Protein 6L5K (pdb70)

Nearest PDB structures (foldseek):
  6l5k-assembly1_A  TM=1.011E+00  e=4.638E-19  Arabidopsis thaliana
  4chk-assembly1_A  TM=9.672E-01  e=9.940E-14  Arabidopsis thaliana
  4chk-assembly1_E  TM=9.617E-01  e=1.468E-13  Arabidopsis thaliana
  4chk-assembly6_B-4  TM=9.736E-01  e=1.903E-13  Arabidopsis thaliana
  4nj6-assembly7_G  TM=9.559E-01  e=2.573E-10  Arabidopsis thaliana

Radius of gyration: 16.99 Å; Cα cont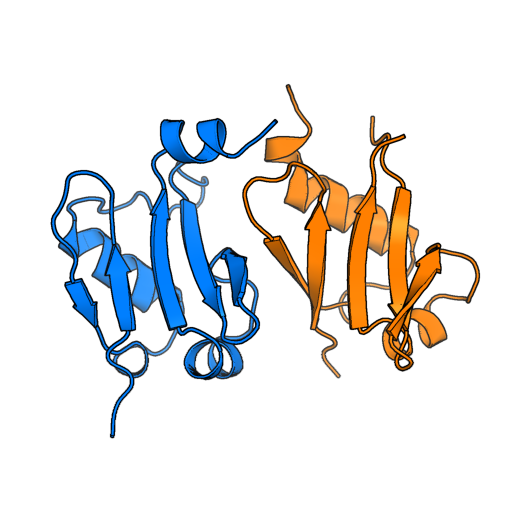acts (8 Å, |Δi|>4): 276; chains: 2; bounding box: 32×48×44 Å

Foldseek 3Di:
DFQQAKEEEPPDDIGTDGPVVDDAPVVVVCVVCVVVVVHAQDDDPVNNLKFKWFAFPVGDIGGPDDDGPVVCSNGGHHIYIAHNVRVPVPPD/DWQKAKEAEVVDPDIDIDTLVVADAPVRVVVVVCVVCVVVVPCNDQWFKWFAFPVGDIGGPDPDGSVVVSVGGHYMYIYHD

InterPro domains:
  IPR003340 B3 DNA binding domain [PF02362] (158-260)
  IPR003340 B3 DNA binding domain [PS50863] (158-260)
  IPR003340 B3 DNA binding domain [SM01019] (158-260)
  IPR003340 B3 DNA binding domain [cd10017] (157-258)
  IPR010525 Auxin response factor domain [PF06507] (307-389)
  IPR015300 DNA-binding pseudobarrel domain superfamily [G3DSA:2.40.330.10] (155-259)
  IPR015300 DNA-binding pseudobarrel domain superfamily [SSF101936] (148-287)
  IPR033389 AUX/IAA domain [PF02309] (785-879)
  IPR044835 Auxin response factor [PTHR31384] (50-883)
  IPR053793 PB1-like domain [PS51745] (793-877)

Organism: Arabidopsis thaliana (NCBI:txid3702)

CATH classification: 3.10.20.90

Secondary structure (DSSP, 8-state):
----EEEEETTSPPEEE-GGGSSSHHHHHHHHHHHHT-TTSSS-TT--S-EEEEEETT--EEETTSS-HHHHHHHEEEEEEE-TTHHHHH--/---EEEEEETT-SSBEEEEGGG--SHHHHHHHHHHHTHHHH-----EEEEEE-TTS-EEETTSS-HHHHHHH---EEEEE-

Structure (mmCIF, N/CA/C/O backbone):
data_6L5K
#
_entry.id   6L5K
#
_cell.length_a   79.894
_cell.length_b   79.894
_cell.length_c   116.025
_cell.angle_alpha   90.000
_cell.angle_beta   90.000
_cell.angle_gamma   90.000
#
_symmetry.space_group_name_H-M   'P 41 21 2'
#
loop_
_entity.id
_entity.type
_entity.pdbx_description
1 polymer 'Auxin response factor 5'
2 polymer 'Auxin-responsive protein IAA17'
3 water water
#
loop_
_atom_site.group_PDB
_atom_site.id
_atom_site.type_symbol
_atom_site.label_atom_id
_atom_site.label_alt_id
_atom_site.label_comp_id
_atom_site.label_asym_id
_atom_site.label_entity_id
_atom_site.label_seq_id
_atom_site.pdbx_PDB_ins_code
_atom_site.Cartn_x
_atom_site.Cartn_y
_atom_site.Cartn_z
_atom_site.occupancy
_atom_site.B_iso_or_equiv
_atom_site.auth_seq_id
_atom_site.auth_comp_id
_atom_site.auth_asym_id
_atom_site.auth_atom_id
_atom_site.pdbx_PDB_model_num
ATOM 1 N N . VAL A 1 5 ? -21.03813 -22.40989 -10.74391 1.000 151.56558 792 VAL A N 1
ATOM 2 C CA . VAL A 1 5 ? -21.57783 -21.05760 -10.84057 1.000 152.07411 792 VAL A CA 1
ATOM 3 C C . VAL A 1 5 ? -20.41833 -20.04201 -10.93707 1.000 149.30696 792 VAL A C 1
ATOM 4 O O . VAL A 1 5 ? -19.85293 -19.64938 -9.91493 1.000 149.70582 792 VAL A O 1
ATOM 8 N N . ARG A 1 6 ? -20.06455 -19.63886 -12.16455 1.000 148.17389 793 ARG A N 1
ATOM 9 C CA . ARG A 1 6 ? -18.97620 -18.70032 -12.43528 1.000 137.40449 793 ARG A CA 1
ATOM 10 C C . ARG A 1 6 ? -19.49314 -17.48235 -13.20532 1.000 123.00721 793 ARG A C 1
ATOM 11 O O . ARG A 1 6 ? -20.59426 -17.49508 -13.75904 1.000 113.13296 793 ARG A O 1
ATOM 19 N N . THR A 1 7 ? -18.67919 -16.41559 -13.24449 1.000 123.89409 794 THR A N 1
ATOM 20 C CA . THR A 1 7 ? -19.15390 -15.11542 -13.72437 1.000 136.85238 794 THR A CA 1
ATOM 21 C C . THR A 1 7 ? -19.61924 -15.14421 -15.17849 1.000 142.27817 794 THR A C 1
ATOM 22 O O . THR A 1 7 ? -20.81910 -15.01812 -15.44162 1.000 150.29524 794 THR A O 1
ATOM 26 N N . TYR A 1 8 ? -18.69939 -15.34276 -16.12267 1.000 126.29223 795 TYR A N 1
ATOM 27 C CA . TYR A 1 8 ? -19.01275 -15.33554 -17.55413 1.000 116.00897 795 TYR A CA 1
ATOM 28 C C . TYR A 1 8 ? -19.71488 -14.03870 -17.96439 1.000 93.08189 795 TYR A C 1
ATOM 29 O O . TYR A 1 8 ? -20.89364 -14.00342 -18.31179 1.000 96.58339 795 TYR A O 1
ATOM 38 N N . THR A 1 9 ? -18.93934 -12.96523 -17.88342 1.000 86.20017 796 THR A N 1
ATOM 39 C CA . THR A 1 9 ? -19.40556 -11.61983 -18.17046 1.000 87.85513 796 THR A CA 1
ATOM 40 C C . THR A 1 9 ? -19.21661 -11.30241 -19.64657 1.000 92.18931 796 THR A C 1
ATOM 41 O O . THR A 1 9 ? -18.16709 -11.60147 -20.21980 1.000 92.09279 796 THR A O 1
ATOM 45 N N . ASP A 1 10 ? -20.22766 -10.68067 -20.25664 1.000 88.00652 797 ASP A N 1
ATOM 46 C CA . ASP A 1 10 ? -20.17171 -10.36800 -21.68278 1.000 85.91590 797 ASP A CA 1
ATOM 47 C C . ASP A 1 10 ? -19.26116 -9.17366 -21.94074 1.000 82.67258 797 ASP A C 1
ATOM 48 O O . ASP A 1 10 ? -19.35077 -8.15356 -21.25268 1.000 84.83012 797 ASP A O 1
ATOM 53 N N . VAL A 1 11 ? -18.41252 -9.28764 -22.96002 1.000 78.16290 798 VAL A N 1
ATOM 54 C CA . VAL A 1 11 ? -17.60829 -8.17577 -23.46423 1.000 83.50490 798 VAL A CA 1
ATOM 55 C C . VAL A 1 11 ? -18.04498 -7.87158 -24.89776 1.000 76.52581 798 VAL A C 1
ATOM 56 O O . VAL A 1 11 ? -18.17009 -8.78295 -25.72066 1.000 75.80365 798 VAL A O 1
ATOM 60 N N . GLN A 1 12 ? -18.27889 -6.59681 -25.19137 1.000 78.65720 799 GLN A N 1
ATOM 61 C CA . GLN A 1 12 ? -18.92551 -6.17573 -26.42350 1.000 81.09716 799 GLN A CA 1
ATOM 62 C C . GLN A 1 12 ? -18.19061 -4.99487 -27.04444 1.000 79.90386 799 GLN A C 1
ATOM 63 O O . GLN A 1 12 ? -17.65892 -4.13551 -26.34383 1.000 79.57081 799 GLN A O 1
ATOM 69 N N . LYS A 1 13 ? -18.18352 -4.95206 -28.37472 1.000 95.74506 800 LYS A N 1
ATOM 70 C CA . LYS A 1 13 ? -17.51050 -3.91025 -29.14326 1.000 79.36491 800 LYS A CA 1
ATOM 71 C C . LYS A 1 13 ? -18.29913 -3.70988 -30.41815 1.000 94.68575 800 LYS A C 1
ATOM 72 O O . LYS A 1 13 ? -18.59017 -4.68553 -31.11743 1.000 91.00405 800 LYS A O 1
ATOM 78 N N . THR A 1 14 ? -18.63283 -2.46066 -30.71767 1.000 58.10843 801 THR A N 1
ATOM 79 C CA . THR A 1 14 ? -19.40063 -2.16748 -31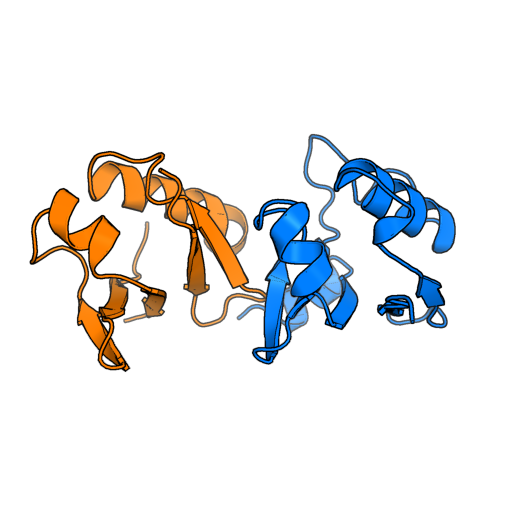.91752 1.000 60.17397 801 THR A CA 1
ATOM 80 C C . THR A 1 14 ? -18.60463 -2.53013 -33.16900 1.000 74.52552 801 THR A C 1
ATOM 81 O O . THR A 1 14 ? -17.48402 -2.04386 -33.36993 1.000 74.71463 801 THR A O 1
ATOM 85 N N . GLY A 1 15 ? -19.18462 -3.40865 -34.00640 1.000 73.77901 802 GLY A N 1
ATOM 86 C CA . GLY A 1 15 ? -18.58256 -3.83170 -35.24891 1.000 69.73251 802 GLY A CA 1
ATOM 87 C C . GLY A 1 15 ? -17.88375 -5.17065 -35.18228 1.000 74.91396 802 GLY A C 1
ATOM 88 O O . GLY A 1 15 ? -17.75143 -5.84762 -36.21915 1.000 82.44157 802 GLY A O 1
ATOM 89 N N . SER A 1 16 ? -17.42574 -5.56883 -34.00443 1.000 65.77950 803 SER A N 1
ATOM 90 C CA . SER A 1 16 ? -17.00947 -6.94341 -33.79777 1.000 76.26173 803 SER A CA 1
ATOM 91 C C . SER A 1 16 ? -18.15040 -7.69080 -33.12517 1.000 65.85760 803 SER A C 1
ATOM 92 O O . SER A 1 16 ? -19.15421 -7.09914 -32.72053 1.000 59.13721 803 SER A O 1
ATOM 95 N N . VAL A 1 17 ? -18.01328 -9.00456 -33.04275 1.000 62.78111 804 VAL A N 1
ATOM 96 C CA . VAL A 1 17 ? -19.02138 -9.84342 -32.40798 1.000 64.82756 804 VAL A CA 1
ATOM 97 C C . VAL A 1 17 ? -18.61501 -10.13692 -30.96201 1.000 78.99019 804 VAL A C 1
ATOM 98 O O . VAL A 1 17 ? -17.43171 -10.35781 -30.65719 1.000 72.99543 804 VAL A O 1
ATOM 102 N N . GLY A 1 18 ? -19.60090 -10.13560 -30.06645 1.000 64.63359 805 GLY A N 1
ATOM 103 C CA . GLY A 1 18 ? -19.33100 -10.16621 -28.64709 1.000 64.09688 805 GLY A CA 1
ATOM 104 C C . GLY A 1 18 ? -18.64341 -11.43650 -28.18247 1.000 80.38985 805 GLY A C 1
ATOM 105 O O . GLY A 1 18 ? -18.53506 -12.43874 -28.89670 1.000 82.82867 805 GLY A O 1
ATOM 106 N N . ARG A 1 19 ? -18.16188 -11.36944 -26.93674 1.000 71.74448 806 ARG A N 1
ATOM 107 C CA . ARG A 1 19 ? -17.51199 -12.47844 -26.25783 1.000 69.90849 806 ARG A CA 1
ATOM 108 C C . ARG A 1 19 ? -17.94035 -12.53686 -24.80126 1.000 81.40367 806 ARG A C 1
ATOM 109 O O . ARG A 1 19 ? -18.29737 -11.52239 -24.19709 1.000 83.78870 806 ARG A O 1
ATOM 117 N N . SER A 1 20 ? -17.86982 -13.73356 -24.23452 1.000 75.39067 807 SER A N 1
ATOM 118 C CA . SER A 1 20 ? -18.10675 -13.95270 -22.81592 1.000 77.33525 807 SER A CA 1
ATOM 119 C C . SER A 1 20 ? -16.80715 -14.38836 -22.17085 1.000 78.62650 807 SER A C 1
ATOM 120 O O . SER A 1 20 ? -16.14310 -15.29772 -22.66720 1.000 81.65758 807 SER A O 1
ATOM 123 N N . ILE A 1 21 ? -16.43075 -13.73436 -21.08064 1.000 91.78268 808 ILE A N 1
ATOM 124 C CA . ILE A 1 21 ? -15.27883 -14.17627 -20.31496 1.000 93.10521 808 ILE A CA 1
ATOM 125 C C . ILE A 1 21 ? -15.62077 -14.15312 -18.84101 1.000 87.96614 808 ILE A C 1
ATOM 126 O O . ILE A 1 21 ? -16.58896 -13.52682 -18.40880 1.000 90.95967 808 ILE A O 1
ATOM 131 N N . ASP A 1 22 ? -14.80098 -14.86680 -18.08421 1.000 83.93919 809 ASP A N 1
ATOM 132 C CA . ASP A 1 22 ? -14.8417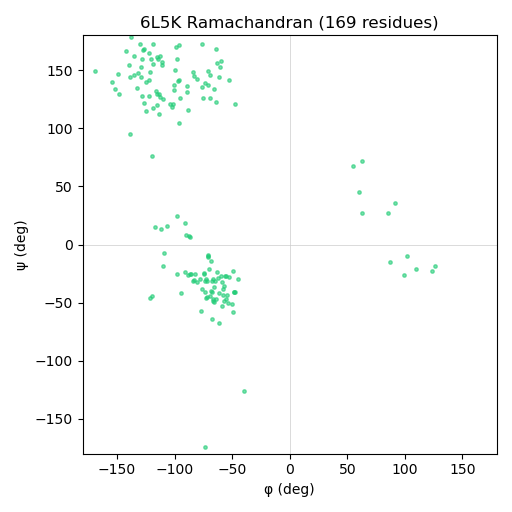1 -14.90458 -16.63090 1.000 87.13180 809 ASP A CA 1
ATOM 133 C C . ASP A 1 22 ? -13.72997 -14.01458 -16.08792 1.000 90.29330 809 ASP A C 1
ATOM 134 O O . ASP A 1 22 ? -12.54838 -14.25421 -16.36092 1.000 96.03946 809 ASP A O 1
ATOM 139 N N . VAL A 1 23 ? -14.10099 -13.01198 -15.29515 1.000 86.42263 810 VAL A N 1
ATOM 140 C CA . VAL A 1 23 ? -13.09863 -12.06100 -14.83097 1.000 82.61946 810 VAL A CA 1
ATOM 141 C C . VAL A 1 23 ? -12.20517 -12.65831 -13.74609 1.000 87.53561 810 VAL A C 1
ATOM 142 O O . VAL A 1 23 ? -11.06525 -12.21362 -13.56141 1.000 86.29915 810 VAL A O 1
ATOM 146 N N . THR A 1 24 ? -12.68359 -13.66903 -13.01639 1.000 86.40338 811 THR A N 1
ATOM 147 C CA . THR A 1 24 ? -11.87206 -14.25613 -11.95491 1.000 90.81531 811 THR A CA 1
ATOM 148 C C . THR A 1 24 ? -10.70421 -15.07510 -12.49833 1.000 101.30374 811 THR A C 1
ATOM 149 O O . THR A 1 24 ? -9.81898 -15.45770 -11.71869 1.000 110.99440 811 THR A O 1
ATOM 153 N N . SER A 1 25 ? -10.67805 -15.34450 -13.81096 1.000 96.79724 812 SER A N 1
ATOM 154 C CA . SER A 1 25 ? -9.52361 -15.99363 -14.42176 1.000 93.78702 812 SER A CA 1
ATOM 155 C C . SER A 1 25 ? -8.27065 -15.13926 -14.30690 1.000 90.20113 812 SER A C 1
ATOM 156 O O . SER A 1 25 ? -7.16457 -15.68345 -14.33848 1.000 98.54466 812 SER A O 1
ATOM 159 N N . PHE A 1 26 ? -8.42143 -13.82505 -14.14585 1.000 84.51927 813 PHE A N 1
ATOM 160 C CA . PHE A 1 26 ? -7.31809 -12.88267 -14.02460 1.000 81.08456 813 PHE A CA 1
ATOM 161 C C . PHE A 1 26 ? -7.25891 -12.31785 -12.61219 1.000 83.35108 813 PHE A C 1
ATOM 162 O O . PHE A 1 26 ? -8.26357 -12.25255 -11.89933 1.000 90.01147 813 PHE A O 1
ATOM 170 N N . LYS A 1 27 ? -6.06137 -11.88769 -12.22183 1.000 80.71021 814 LYS A N 1
ATOM 171 C CA . LYS A 1 27 ? -5.83518 -11.41394 -10.86209 1.000 95.24813 814 LYS A CA 1
ATOM 172 C C . LYS A 1 27 ? -5.98407 -9.90105 -10.73390 1.000 90.35408 814 LYS A C 1
ATOM 173 O O . LYS A 1 27 ? -6.56841 -9.42406 -9.75532 1.000 91.97993 814 LYS A O 1
ATOM 179 N N . ASP A 1 28 ? -5.47983 -9.12451 -11.69070 1.000 86.82956 815 ASP A N 1
ATOM 180 C CA . ASP A 1 28 ? -5.59906 -7.67492 -11.61636 1.000 88.37887 815 ASP A CA 1
ATOM 181 C C . ASP A 1 28 ? -6.14130 -7.10691 -12.91945 1.000 87.17230 815 ASP A C 1
ATOM 182 O O . ASP A 1 28 ? -6.30228 -7.80156 -13.92945 1.000 73.08106 815 ASP A O 1
ATOM 187 N N . TYR A 1 29 ? -6.42054 -5.80768 -12.86758 1.000 82.85644 816 TYR A N 1
ATOM 188 C CA . TYR A 1 29 ? -6.99950 -5.12112 -14.00993 1.000 72.71860 816 TYR A CA 1
ATOM 189 C C . TYR A 1 29 ? -6.16552 -5.31067 -15.26492 1.000 67.28898 816 TYR A C 1
ATOM 190 O O . TYR A 1 29 ? -6.70930 -5.56724 -16.34379 1.000 70.77370 816 TYR A O 1
ATOM 199 N N . GLU A 1 30 ? -4.84276 -5.20081 -15.14294 1.000 57.40751 817 GLU A N 1
ATOM 200 C CA . GLU A 1 30 ? -3.99680 -5.23620 -16.32963 1.000 65.56474 817 GLU A CA 1
ATOM 201 C C . GLU A 1 30 ? -4.18924 -6.52990 -17.11089 1.000 70.60515 817 GLU A C 1
ATOM 202 O O . GLU A 1 30 ? -4.33604 -6.50029 -18.33728 1.000 76.37112 817 GLU A O 1
ATOM 208 N N . GLU A 1 31 ? -4.25077 -7.67035 -16.41895 1.000 69.56586 818 GLU A N 1
ATOM 209 C CA . GLU A 1 31 ? -4.45911 -8.93898 -17.11578 1.000 74.32316 818 GLU A CA 1
ATOM 210 C C . GLU A 1 31 ? -5.82328 -8.99003 -17.79223 1.000 74.10357 818 GLU A C 1
ATOM 211 O O . GLU A 1 31 ? -5.97849 -9.61376 -18.84899 1.000 64.35451 818 GLU A O 1
ATOM 217 N N . LEU A 1 32 ? -6.81547 -8.32813 -17.21006 1.000 73.72140 819 LEU A N 1
ATOM 218 C CA . LEU A 1 32 ? -8.12811 -8.28802 -17.83325 1.000 67.63612 819 LEU A CA 1
ATOM 219 C C . LEU A 1 32 ? -8.09861 -7.46466 -19.10564 1.000 65.59843 819 LEU A C 1
ATOM 220 O O . LEU A 1 32 ? -8.67725 -7.86285 -20.11880 1.000 57.01982 819 LEU A O 1
ATOM 225 N N . LYS A 1 33 ? -7.44185 -6.30717 -19.07700 1.000 60.44585 820 LYS A N 1
ATOM 226 C CA . LYS A 1 33 ? -7.35280 -5.51658 -20.29375 1.000 51.97216 820 LYS A CA 1
ATOM 227 C C . LYS A 1 33 ? -6.51344 -6.24598 -21.33621 1.000 54.90100 820 LYS A C 1
ATOM 228 O O . LYS A 1 33 ? -6.94324 -6.41722 -22.48144 1.000 55.34915 820 LYS A O 1
ATOM 234 N N . SER A 1 34 ? -5.33764 -6.74116 -20.94684 1.000 59.38424 821 SER A N 1
ATOM 235 C CA . SER A 1 34 ? -4.46347 -7.38129 -21.93136 1.000 67.54818 821 SER A CA 1
ATOM 236 C C . SER A 1 34 ? -5.13460 -8.56490 -22.61836 1.000 70.52574 821 SER A C 1
ATOM 237 O O . SER A 1 34 ? -4.86166 -8.83875 -23.79284 1.000 73.79390 821 SER A O 1
ATOM 240 N N . ALA A 1 35 ? -6.01010 -9.27459 -21.91713 1.000 61.86807 822 ALA A N 1
ATOM 241 C CA . ALA A 1 35 ? -6.73473 -10.35400 -22.56530 1.000 64.52593 822 ALA A CA 1
ATOM 242 C C . ALA A 1 35 ? -7.77961 -9.79921 -23.51880 1.000 61.87796 822 ALA A C 1
ATOM 243 O O . ALA A 1 35 ? -7.89000 -10.24783 -24.66501 1.000 74.87800 822 ALA A O 1
ATOM 245 N N . ILE A 1 36 ? -8.54554 -8.80575 -23.07345 1.000 58.55233 823 ILE A N 1
ATOM 246 C CA . ILE A 1 36 ? -9.54118 -8.20628 -23.95758 1.000 56.40127 823 ILE A CA 1
ATOM 247 C C . ILE A 1 36 ? -8.86797 -7.57483 -25.16187 1.000 55.21888 823 ILE A C 1
ATOM 248 O O . ILE A 1 36 ? -9.34610 -7.70684 -26.28895 1.000 55.59139 823 ILE A O 1
ATOM 253 N N . GLU A 1 37 ? -7.74056 -6.89574 -24.94528 1.000 61.07056 824 GLU A N 1
ATOM 254 C CA . GLU A 1 37 ? -6.92917 -6.39800 -26.04994 1.000 57.86585 824 GLU A CA 1
ATOM 255 C C . GLU A 1 37 ? -6.67191 -7.48248 -27.08826 1.000 67.20008 824 GLU A C 1
ATOM 256 O O . GLU A 1 37 ? -7.00160 -7.31720 -28.26577 1.000 69.93786 824 GLU A O 1
ATOM 262 N N . SER A 1 38 ? -6.07477 -8.60527 -26.68115 1.000 60.64659 825 SER A N 1
ATOM 263 C CA . SER A 1 38 ? -5.70898 -9.57652 -27.70320 1.000 72.84158 825 SER A CA 1
ATOM 264 C C . SER A 1 38 ? -6.93092 -10.22152 -28.35138 1.000 78.78467 825 SER A C 1
ATOM 265 O O . SER A 1 38 ? -6.79498 -10.83027 -29.41956 1.000 82.05520 825 SER A O 1
ATOM 268 N N . MET A 1 39 ? -8.12232 -10.07736 -27.75890 1.000 65.21275 826 MET A N 1
ATOM 269 C CA . MET A 1 39 ? -9.30830 -10.71685 -28.33085 1.000 66.47148 826 MET A CA 1
ATOM 270 C C . MET A 1 39 ? -9.92774 -9.93332 -29.46635 1.000 64.95525 826 MET A C 1
ATOM 271 O O . MET A 1 39 ? -10.66620 -10.50674 -30.27408 1.000 79.57461 826 MET A O 1
ATOM 276 N N . PHE A 1 40 ? -9.72714 -8.62809 -29.49223 1.000 59.50098 827 PHE A N 1
ATOM 277 C CA . PHE A 1 40 ? -10.28777 -7.78402 -30.52974 1.000 58.01912 827 PHE A CA 1
ATOM 278 C C . PHE A 1 40 ? -9.19276 -7.11584 -31.34692 1.000 58.53463 827 PHE A C 1
ATOM 279 O O . PHE A 1 40 ? -9.45976 -6.15145 -32.07066 1.000 57.98457 827 PHE A O 1
ATOM 287 N N . GLY A 1 41 ? -7.96092 -7.59984 -31.23272 1.000 56.97296 828 GLY A N 1
ATOM 288 C CA . GLY A 1 41 ? -6.86889 -7.00075 -31.96002 1.000 57.96890 828 GLY A CA 1
ATOM 289 C C . GLY A 1 41 ? -6.58131 -5.56518 -31.60089 1.000 63.87345 828 GLY A C 1
ATOM 290 O O . GLY A 1 41 ? -6.08554 -4.81507 -32.44051 1.000 65.77789 828 GLY A O 1
ATOM 291 N N . LEU A 1 42 ? -6.88974 -5.14349 -30.37944 1.000 70.35800 829 LEU A N 1
ATOM 292 C CA . LEU A 1 42 ? -6.57371 -3.79012 -29.93878 1.000 72.13134 829 LEU A CA 1
ATOM 293 C C . LEU A 1 42 ? -5.29047 -3.72689 -29.11711 1.000 77.44424 829 LEU A C 1
ATOM 294 O O . LEU A 1 42 ? -5.11646 -2.79667 -28.32296 1.000 76.30817 829 LEU A O 1
ATOM 299 N N . GLU A 1 43 ? -4.39477 -4.68986 -29.30512 1.000 61.50232 830 GLU A N 1
ATOM 300 C CA . GLU A 1 43 ? -3.20429 -4.80986 -28.48515 1.000 76.46250 830 GLU A CA 1
ATOM 301 C C . GLU A 1 43 ? -2.47590 -3.47501 -28.33651 1.000 77.76566 830 GLU A C 1
ATOM 302 O O . GLU A 1 43 ? -2.07259 -2.84835 -29.31981 1.000 61.04193 830 GLU A O 1
ATOM 308 N N . GLY A 1 44 ? -2.33564 -3.03356 -27.08471 1.000 86.53240 831 GLY A N 1
ATOM 309 C CA . GLY A 1 44 ? -1.56626 -1.86235 -26.73708 1.000 87.39090 831 GLY A CA 1
ATOM 310 C C . GLY A 1 44 ? -2.38613 -0.62469 -26.45184 1.000 81.04703 831 GLY A C 1
ATOM 311 O O . GLY A 1 44 ? -1.82909 0.37086 -25.96716 1.000 92.80637 831 GLY A O 1
ATOM 312 N N . LEU A 1 45 ? -3.69052 -0.66618 -26.73170 1.000 65.11216 832 LEU A N 1
ATOM 313 C CA . LEU A 1 45 ? -4.55366 0.50952 -26.67468 1.000 63.07038 832 LEU A CA 1
ATOM 314 C C . LEU A 1 45 ? -5.35398 0.64704 -25.38352 1.000 67.51781 832 LEU A C 1
ATOM 315 O O . LEU A 1 45 ? -5.76312 1.75944 -25.02914 1.000 66.54542 832 LEU A O 1
ATOM 320 N N . LEU A 1 46 ? -5.62509 -0.45206 -24.69469 1.000 70.59295 833 LEU A N 1
ATOM 321 C CA . LEU A 1 46 ? -6.26979 -0.38821 -23.39333 1.000 74.98831 833 LEU A CA 1
ATOM 322 C C . LEU A 1 46 ? -5.27380 -0.24691 -22.24537 1.000 82.32909 833 LEU A C 1
ATOM 323 O O . LEU A 1 46 ? -5.61898 0.27055 -21.17496 1.000 82.89085 833 LEU A O 1
ATOM 328 N N . THR A 1 47 ? -4.05002 -0.71094 -22.44607 1.000 80.47952 834 THR A N 1
ATOM 329 C CA . THR A 1 47 ? -3.01431 -0.69998 -21.43168 1.000 85.24228 834 THR A CA 1
ATOM 330 C C . THR A 1 47 ? -1.86346 0.13718 -21.95613 1.000 82.95529 834 THR A C 1
ATOM 331 O O . THR A 1 47 ? -0.81903 -0.38536 -22.33915 1.000 83.47299 834 THR A O 1
ATOM 335 N N . HIS A 1 48 ? -2.02689 1.44800 -21.92857 1.000 80.94203 835 HIS A N 1
ATOM 336 C CA . HIS A 1 48 ? -0.94600 2.26845 -22.40206 1.000 79.59789 835 HIS A CA 1
ATOM 337 C C . HIS A 1 48 ? -0.67557 3.38934 -21.41671 1.000 89.67443 835 HIS A C 1
ATOM 338 O O . HIS A 1 48 ? -1.61632 4.05602 -20.96542 1.000 106.02042 835 HIS A O 1
ATOM 345 N N . PRO A 1 49 ? 0.59018 3.63916 -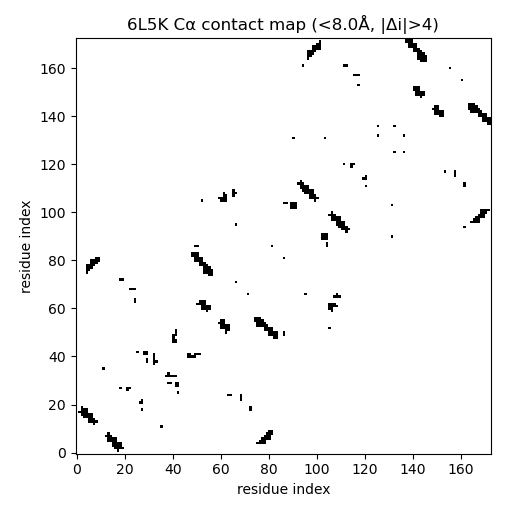21.09499 1.000 83.89607 836 PRO A N 1
ATOM 346 C CA . PRO A 1 49 ? 0.90925 4.74996 -20.19040 1.000 86.18745 836 PRO A CA 1
ATOM 347 C C . PRO A 1 49 ? 0.30407 6.07339 -20.62634 1.000 82.42622 836 PRO A C 1
ATOM 348 O O . PRO A 1 49 ? -0.01006 6.92646 -19.79710 1.000 84.18373 836 PRO A O 1
ATOM 352 N N . GLN A 1 50 ? 0.07987 6.26114 -21.91453 1.000 77.50319 837 GLN A N 1
ATOM 353 C CA . GLN A 1 50 ? -0.31786 7.55746 -22.43060 1.000 74.24801 837 GLN A CA 1
ATOM 354 C C . GLN A 1 50 ? -1.79625 7.62756 -22.83562 1.000 71.46755 837 GLN A C 1
ATOM 355 O O . GLN A 1 50 ? -2.18699 8.57323 -23.50705 1.000 68.39105 837 GLN A O 1
ATOM 361 N N . SER A 1 51 ? -2.62345 6.67524 -22.39951 1.000 78.64984 838 SER A N 1
ATOM 362 C CA . SER A 1 51 ? -4.08549 6.80615 -22.42145 1.000 83.80872 838 SER A CA 1
ATOM 363 C C . SER A 1 51 ? -4.61121 6.95244 -23.84476 1.000 79.48571 838 SER A C 1
ATOM 364 O O . SER A 1 51 ? -5.08327 8.01672 -24.28320 1.000 85.67491 838 SER A O 1
ATOM 367 N N . SER A 1 52 ? -4.53795 5.83336 -24.56746 1.000 82.29456 839 SER A N 1
ATOM 368 C CA . SER A 1 52 ? -4.70500 5.75385 -26.02243 1.000 73.45249 839 SER A CA 1
ATOM 369 C C . SER A 1 52 ? -5.86321 6.53306 -26.63223 1.000 67.34910 839 SER A C 1
ATOM 370 O O . SER A 1 52 ? -5.76613 6.95141 -27.78146 1.000 72.07344 839 SER A O 1
ATOM 373 N N . GLY A 1 53 ? -6.95162 6.73954 -25.91232 1.000 64.22447 840 GLY A N 1
ATOM 374 C CA . GLY A 1 53 ? -8.13833 7.32573 -26.49561 1.000 56.80529 840 GLY A CA 1
ATOM 375 C C . GLY A 1 53 ? -9.25653 6.33982 -26.63163 1.000 56.69343 840 GLY A C 1
ATOM 376 O O . GLY A 1 53 ? -10.41390 6.74248 -26.72905 1.000 56.30430 840 GLY A O 1
ATOM 377 N N . TRP A 1 54 ? -8.93652 5.05933 -26.62921 1.000 57.36649 841 TRP A N 1
ATOM 378 C CA . TRP A 1 54 ? -9.91786 4.01185 -26.42554 1.000 58.67146 841 TRP A CA 1
ATOM 379 C C . TRP A 1 54 ? -10.19612 3.87004 -24.93952 1.000 71.31148 841 TRP A C 1
ATOM 380 O O . TRP A 1 54 ? -9.29408 3.99719 -24.10643 1.000 84.16634 841 TRP A O 1
ATOM 391 N N . LYS A 1 55 ? -11.44980 3.62253 -24.60461 1.000 52.83657 842 LYS A N 1
ATOM 392 C CA . LYS A 1 55 ? -11.89226 3.53604 -23.22090 1.000 49.99234 842 LYS A CA 1
ATOM 393 C C . LYS A 1 55 ? -12.58773 2.19199 -23.00385 1.000 43.82085 842 LYS A C 1
ATOM 394 O O . LYS A 1 55 ? -13.31558 1.71208 -23.87489 1.000 48.96571 842 LYS A O 1
ATOM 400 N N . LEU A 1 56 ? -12.34412 1.55389 -21.86719 1.000 41.71753 843 LEU A N 1
ATOM 401 C CA . LEU A 1 56 ? -13.06261 0.33967 -21.49668 1.000 42.12005 843 LEU A CA 1
ATOM 402 C C . LEU A 1 56 ? -13.94358 0.63448 -20.28982 1.000 42.31734 843 LEU A C 1
ATOM 403 O O . LEU A 1 56 ? -13.46049 1.16300 -19.28899 1.000 76.69424 843 LEU A O 1
ATOM 408 N N . VAL A 1 57 ? -15.23415 0.32122 -20.39323 1.000 42.28956 844 VAL A N 1
ATOM 409 C CA . VAL A 1 57 ? -16.21942 0.64486 -19.36831 1.000 43.05037 844 VAL A CA 1
ATOM 410 C C . VAL A 1 57 ? -16.98614 -0.61876 -18.99499 1.000 56.07086 844 VAL A C 1
ATOM 411 O O . VAL A 1 57 ? -16.94421 -1.62847 -19.69396 1.000 44.51390 844 VAL A O 1
ATOM 415 N N . TYR A 1 58 ? -17.73611 -0.53757 -17.89982 1.000 45.89511 845 TYR A N 1
ATOM 416 C CA . TYR A 1 58 ? -18.56825 -1.65341 -17.49253 1.000 47.73774 845 TYR A CA 1
ATOM 417 C C . TYR A 1 58 ? -19.87581 -1.14260 -16.92888 1.000 54.40005 845 TYR A C 1
ATOM 418 O O . TYR A 1 58 ? -20.03787 0.04862 -16.65283 1.000 54.34260 845 TYR A O 1
ATOM 427 N N . VAL A 1 59 ? -20.82243 -2.06164 -16.77528 1.000 51.26571 846 VAL A N 1
ATOM 428 C CA . VAL A 1 59 ? -22.06180 -1.78009 -16.07864 1.000 53.79218 846 VAL A CA 1
ATOM 429 C C . VAL A 1 59 ? -22.11556 -2.64275 -14.83672 1.000 64.39574 846 VAL A C 1
ATOM 430 O O . VAL A 1 59 ? -21.91266 -3.85976 -14.90872 1.000 72.86282 846 VAL A O 1
ATOM 434 N N . ASP A 1 60 ? -22.38913 -2.00807 -13.70614 1.000 62.15128 847 ASP A N 1
ATOM 435 C CA . ASP A 1 60 ? -22.49189 -2.66922 -12.41970 1.000 63.27870 847 ASP A CA 1
ATOM 436 C C . ASP A 1 60 ? -23.95489 -2.96565 -12.12912 1.000 66.02486 847 ASP A C 1
ATOM 437 O O . ASP A 1 60 ? -24.85958 -2.51234 -12.83202 1.000 65.77381 847 ASP A O 1
ATOM 442 N N . TYR A 1 61 ? -24.18571 -3.72790 -11.06688 1.000 75.25474 848 TYR A N 1
ATOM 443 C CA . TYR A 1 61 ? -25.53797 -4.20330 -10.84971 1.000 80.59868 848 TYR A CA 1
ATOM 444 C C . TYR A 1 61 ? -26.47827 -3.09926 -10.42744 1.000 76.16929 848 TYR A C 1
ATOM 445 O O . TYR A 1 61 ? -27.69331 -3.30518 -10.43784 1.000 79.43779 848 TYR A O 1
ATOM 454 N N . GLU A 1 62 ? -25.94927 -1.93216 -10.11395 1.000 74.94988 849 GLU A N 1
ATOM 455 C CA . GLU A 1 62 ? -26.75503 -0.75076 -9.89751 1.000 83.42305 849 GLU A CA 1
ATOM 456 C C . GLU A 1 62 ? -27.02765 -0.00144 -11.20341 1.000 81.97836 849 GLU A C 1
ATOM 457 O O . GLU A 1 62 ? -27.58554 1.10025 -11.16471 1.000 84.55851 849 GLU A O 1
ATOM 463 N N . SER A 1 63 ? -26.64303 -0.58257 -12.35526 1.000 82.20290 850 SER A N 1
ATOM 464 C CA . SER A 1 63 ? -27.00335 -0.08256 -13.69748 1.000 74.48751 850 SER A CA 1
ATOM 465 C C . SER A 1 63 ? -26.48820 1.33676 -13.94687 1.000 64.83286 850 SER A C 1
ATOM 466 O O . SER A 1 63 ? -27.21276 2.21498 -14.42113 1.000 65.42168 850 SER A O 1
ATOM 469 N N . ASP A 1 64 ? -25.23211 1.55916 -13.58525 1.000 62.66997 851 ASP A N 1
ATOM 470 C CA . ASP A 1 64 ? -24.44346 2.72888 -13.92656 1.000 60.03054 851 ASP A CA 1
ATOM 471 C C . ASP A 1 64 ? -23.33135 2.27873 -14.85627 1.000 56.07997 851 ASP A C 1
ATOM 472 O O . ASP A 1 64 ? -23.01108 1.09017 -14.92563 1.000 57.22213 851 ASP A O 1
ATOM 477 N N . VAL A 1 65 ? -22.72986 3.22673 -15.57016 1.000 56.32884 852 VAL A N 1
ATOM 478 C CA . VAL A 1 65 ? -21.67807 2.91041 -16.53206 1.000 54.01352 852 VAL A CA 1
ATOM 479 C C . VAL A 1 65 ? -20.39204 3.59591 -16.11686 1.000 49.32388 852 VAL A C 1
ATOM 480 O O . VAL A 1 65 ? -20.30439 4.83091 -16.12048 1.000 54.42526 852 VAL A O 1
ATOM 484 N N . LEU A 1 66 ? -19.38156 2.78377 -15.82031 1.000 48.87895 853 LEU A N 1
ATOM 485 C CA . LEU A 1 66 ? -18.23134 3.19838 -15.04017 1.000 49.32933 853 LEU A CA 1
ATOM 486 C C . LEU A 1 66 ? -16.95711 2.76852 -15.73292 1.000 47.40615 853 LEU A C 1
ATOM 487 O O . LEU A 1 66 ? -16.90685 1.71532 -16.37437 1.000 48.76296 853 LEU A O 1
ATOM 492 N N . LEU A 1 67 ? -15.91885 3.57342 -15.56156 1.000 47.30703 854 LEU A N 1
ATOM 493 C CA . LEU A 1 67 ? -14.63905 3.24379 -16.15411 1.000 46.22814 854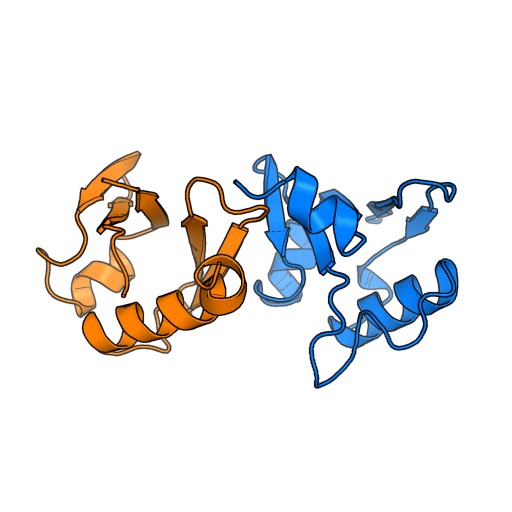 LEU A CA 1
ATOM 494 C C . LEU A 1 67 ? -14.02744 2.06119 -15.43280 1.000 47.77432 854 LEU A C 1
ATOM 495 O O . LEU A 1 67 ? -14.06454 1.97221 -14.20752 1.000 79.58824 854 LEU A O 1
ATOM 500 N N . VAL A 1 68 ? -13.46921 1.14384 -16.20333 1.000 46.89904 855 VAL A N 1
ATOM 501 C CA . VAL A 1 68 ? -12.81594 -0.01716 -15.62929 1.000 48.63619 855 VAL A CA 1
ATOM 502 C C . VAL A 1 68 ? -11.47341 0.38513 -15.04604 1.000 63.73617 855 VAL A C 1
ATOM 503 O O . VAL A 1 68 ? -10.63423 0.97680 -15.73793 1.000 65.41695 855 VAL A O 1
ATOM 507 N N . GLY A 1 69 ? -11.26312 0.04772 -13.77149 1.000 57.49228 856 GLY A N 1
ATOM 508 C CA . GLY A 1 69 ? -10.00434 0.26827 -13.09437 1.000 58.11123 856 GLY A CA 1
ATOM 509 C C . GLY A 1 69 ? -10.09852 1.03674 -11.79572 1.000 58.44083 856 GLY A C 1
ATOM 510 O O . GLY A 1 69 ? -9.15821 0.97008 -10.99700 1.000 70.01798 856 GLY A O 1
ATOM 511 N N . ASP A 1 70 ? -11.19500 1.75890 -11.54245 1.000 57.92070 857 ASP A N 1
ATOM 512 C CA . ASP A 1 70 ? -11.28103 2.61726 -10.35720 1.000 66.60367 857 ASP A CA 1
ATOM 513 C C . ASP A 1 70 ? -11.54990 1.81752 -9.08803 1.000 76.33183 857 ASP A C 1
ATOM 514 O O . ASP A 1 70 ? -10.82545 1.92890 -8.09228 1.000 68.70255 857 ASP A O 1
ATOM 519 N N . ASP A 1 71 ? -12.63959 1.07094 -9.10384 1.000 90.19778 858 ASP A N 1
ATOM 520 C CA . ASP A 1 71 ? -12.99207 0.13455 -8.05391 1.000 82.51089 858 ASP A CA 1
ATOM 521 C C . ASP A 1 71 ? -11.81762 -0.80607 -7.78525 1.000 77.22962 858 ASP A C 1
ATOM 522 O O . ASP A 1 71 ? -11.11603 -1.20265 -8.72156 1.000 67.41853 858 ASP A O 1
ATOM 527 N N . PRO A 1 72 ? -11.55595 -1.15450 -6.53442 1.000 89.76933 859 PRO A N 1
ATOM 528 C CA . PRO A 1 72 ? -10.57195 -2.20225 -6.26316 1.000 81.56349 859 PRO A CA 1
ATOM 529 C C . PRO A 1 72 ? -11.01711 -3.51205 -6.88067 1.000 75.35832 859 PRO A C 1
ATOM 530 O O . PRO A 1 72 ? -12.20895 -3.82117 -6.92354 1.000 74.64339 859 PRO A O 1
ATOM 534 N N . TRP A 1 73 ? -10.03724 -4.27544 -7.36846 1.000 75.19459 860 TRP A N 1
ATOM 535 C CA . TRP A 1 73 ? -10.33267 -5.47859 -8.13565 1.000 73.52553 860 TRP A CA 1
ATOM 536 C C . TRP A 1 73 ? -11.37993 -6.34703 -7.45001 1.000 75.92512 860 TRP A C 1
ATOM 537 O O . TRP A 1 73 ? -12.30078 -6.85588 -8.09371 1.000 73.80911 860 TRP A O 1
ATOM 548 N N . GLU A 1 74 ? -11.28760 -6.47665 -6.13277 1.000 82.83628 861 GLU A N 1
ATOM 549 C CA . GLU A 1 74 ? -12.08313 -7.46633 -5.42252 1.000 84.23081 861 GLU A CA 1
ATOM 550 C C . GLU A 1 74 ? -13.55231 -7.07263 -5.36161 1.000 83.33532 861 GLU A C 1
ATOM 551 O O . GLU A 1 74 ? -14.43308 -7.94006 -5.32703 1.000 84.44287 861 GLU A O 1
ATOM 557 N N . GLU A 1 75 ? -13.83878 -5.77661 -5.32325 1.000 81.90770 862 GLU A N 1
ATOM 558 C CA . GLU A 1 75 ? -15.22602 -5.35512 -5.36888 1.000 81.19592 862 GLU A CA 1
ATOM 559 C C . GLU A 1 75 ? -15.76547 -5.47070 -6.77475 1.000 79.92811 862 GLU A C 1
ATOM 560 O O . GLU A 1 75 ? -16.89586 -5.92120 -6.97943 1.000 86.87401 862 GLU A O 1
ATOM 566 N N . PHE A 1 76 ? -14.92641 -5.13808 -7.74521 1.000 79.66531 863 PHE A N 1
ATOM 567 C CA . PHE A 1 76 ? -15.36993 -5.01782 -9.12554 1.000 70.83550 863 PHE A CA 1
ATOM 568 C C . PHE A 1 76 ? -15.85874 -6.35558 -9.66669 1.000 68.68166 863 PHE A C 1
ATOM 569 O O . PHE A 1 76 ? -16.94822 -6.44098 -10.24650 1.000 66.46978 863 PHE A O 1
ATOM 577 N N . VAL A 1 77 ? -15.08878 -7.42108 -9.43314 1.000 69.67344 864 VAL A N 1
ATOM 578 C CA . VAL A 1 77 ? -15.49812 -8.75975 -9.84839 1.000 70.45868 864 VAL A CA 1
ATOM 579 C C . VAL A 1 77 ? -16.93493 -9.04386 -9.43101 1.000 82.30298 864 VAL A C 1
ATOM 580 O O . VAL A 1 77 ? -17.72720 -9.59701 -10.20470 1.000 82.41668 864 VAL A O 1
ATOM 584 N N . GLY A 1 78 ? -17.31013 -8.62757 -8.22880 1.000 75.74576 865 GLY A N 1
ATOM 585 C CA . GLY A 1 78 ? -18.67352 -8.80813 -7.76676 1.000 78.42612 865 GLY A CA 1
ATOM 586 C C . GLY A 1 78 ? -19.66914 -7.80908 -8.32576 1.000 81.51995 865 GLY A C 1
ATOM 587 O O . GLY A 1 78 ? -20.85602 -8.12609 -8.46344 1.000 82.20963 865 GLY A O 1
ATOM 588 N N . SER A 1 79 ? -19.21067 -6.58897 -8.63379 1.000 75.64970 866 SER A N 1
ATOM 589 C CA . SER A 1 79 ? -20.12122 -5.57101 -9.15408 1.000 73.74421 866 SER A CA 1
ATOM 590 C C . SER A 1 79 ? -20.34240 -5.69278 -10.65547 1.000 71.32948 866 SER A C 1
ATOM 591 O O . SER A 1 79 ? -21.43103 -5.36281 -11.13417 1.000 76.95584 866 SER A O 1
ATOM 594 N N . VAL A 1 80 ? -19.35028 -6.17183 -11.41145 1.000 69.97814 867 VAL A N 1
ATOM 595 C CA . VAL A 1 80 ? -19.41057 -6.05180 -12.86579 1.000 65.40624 867 VAL A CA 1
ATOM 596 C C . VAL A 1 80 ? -20.43065 -7.02158 -13.43778 1.000 71.96257 867 VAL A C 1
ATOM 597 O O . VAL A 1 80 ? -20.53892 -8.17972 -13.00646 1.000 64.91964 867 VAL A O 1
ATOM 601 N N . ARG A 1 81 ? -21.18791 -6.53169 -14.41967 1.000 73.95194 868 ARG A N 1
ATOM 602 C CA . ARG A 1 81 ? -22.30753 -7.21634 -15.05506 1.000 74.93010 868 ARG A CA 1
ATOM 603 C C . ARG A 1 81 ? -22.10326 -7.37339 -16.55227 1.000 66.54949 868 ARG A C 1
ATOM 604 O O . ARG A 1 81 ? -22.31998 -8.45831 -17.09795 1.000 77.71903 868 ARG A O 1
ATOM 612 N N . SER A 1 82 ? -21.68389 -6.31684 -17.23653 1.000 57.74154 869 SER A N 1
ATOM 613 C CA . SER A 1 82 ? -21.34248 -6.39689 -18.64809 1.000 60.86382 869 SER A CA 1
ATOM 614 C C . SER A 1 82 ? -20.24277 -5.38105 -18.92244 1.000 51.56742 869 SER A C 1
ATOM 615 O O . SER A 1 82 ? -20.18650 -4.32215 -18.29348 1.000 50.83581 869 SER A O 1
ATOM 618 N N . ILE A 1 83 ? -19.36111 -5.71322 -19.85482 1.000 50.96024 870 ILE A N 1
ATOM 619 C CA . ILE A 1 83 ? -18.22887 -4.85707 -20.19085 1.000 54.41599 870 ILE A CA 1
ATOM 620 C C . ILE A 1 83 ? -18.34907 -4.44325 -21.65497 1.000 52.83574 870 ILE A C 1
ATOM 621 O O . ILE A 1 83 ? -19.02054 -5.11031 -22.44394 1.000 61.20644 870 ILE A O 1
ATOM 626 N N . ARG A 1 84 ? -17.73933 -3.31431 -22.01307 1.000 45.30935 871 ARG A N 1
ATOM 627 C CA . ARG A 1 84 ? -17.95369 -2.74044 -23.33679 1.000 44.70896 871 ARG A CA 1
ATOM 628 C C . ARG A 1 84 ? -16.75987 -1.88359 -23.75359 1.000 49.04015 871 ARG A C 1
ATOM 629 O O . ARG A 1 84 ? -16.20905 -1.13118 -22.94640 1.000 46.51993 871 ARG A O 1
ATOM 637 N N . ILE A 1 85 ? -16.38613 -1.97379 -25.02756 1.000 44.48780 872 ILE A N 1
ATOM 638 C CA . ILE A 1 85 ? -15.25188 -1.23416 -25.56850 1.000 50.95768 872 ILE A CA 1
ATOM 639 C C . ILE A 1 85 ? -15.75263 -0.01485 -26.32511 1.000 57.80282 872 ILE A C 1
ATOM 640 O O . ILE A 1 85 ? -16.72683 -0.10677 -27.08455 1.000 73.40951 872 ILE A O 1
ATOM 645 N N . LEU A 1 86 ? -15.09129 1.12630 -26.13003 1.000 41.69584 873 LEU A N 1
ATOM 646 C CA . LEU A 1 86 ? -15.51190 2.37628 -26.75215 1.000 41.49710 873 LEU A CA 1
ATOM 647 C C . LEU A 1 86 ? -14.38787 3.00240 -27.55712 1.000 59.31124 873 LEU A C 1
ATOM 648 O O . LEU A 1 86 ? -13.39651 3.46963 -26.98450 1.000 53.16107 873 LEU A O 1
ATOM 653 N N . SER A 1 87 ? -14.59074 3.08079 -28.87577 1.000 65.48804 874 SER A N 1
ATOM 654 C CA . SER A 1 87 ? -13.68503 3.77374 -29.78191 1.000 57.55894 874 SER A CA 1
ATOM 655 C C . SER A 1 87 ? -13.62855 5.26632 -29.46549 1.000 55.68924 874 SER A C 1
ATOM 656 O O . SER A 1 87 ? -14.56016 5.82334 -28.88550 1.000 60.86867 874 SER A O 1
ATOM 659 N N . PRO A 1 88 ? -12.54328 5.93506 -29.84441 1.000 44.65795 875 PRO A N 1
ATOM 660 C CA . PRO A 1 88 ? -12.47727 7.38377 -29.64569 1.000 44.53992 875 PRO A CA 1
ATOM 661 C C . PRO A 1 88 ? -13.69885 8.10637 -30.12634 1.000 44.78770 875 PRO A C 1
ATOM 662 O O . PRO A 1 88 ? -14.16548 9.03747 -29.45976 1.000 68.34225 875 PRO A O 1
ATOM 666 N N . THR A 1 89 ? -14.23150 7.69879 -31.27650 1.000 51.11818 876 THR A N 1
ATOM 667 C CA . THR A 1 89 ? -15.43634 8.33385 -31.79500 1.000 58.03988 876 THR A CA 1
ATOM 668 C C . THR A 1 89 ? -16.61916 8.05699 -30.87776 1.000 54.29231 876 THR A C 1
ATOM 669 O O . THR A 1 89 ? -17.32655 8.98465 -30.46400 1.000 53.85661 876 THR A O 1
ATOM 673 N N . GLU A 1 90 ? -16.81497 6.77924 -30.51685 1.000 48.65616 877 GLU A N 1
ATOM 674 C CA . GLU A 1 90 ? -17.91885 6.38120 -29.64410 1.000 44.42058 877 GLU A CA 1
ATOM 675 C C . GLU A 1 90 ? -17.89733 7.16471 -28.34064 1.000 63.05189 877 GLU A C 1
ATOM 676 O O . GLU A 1 90 ? -18.93252 7.68435 -27.89926 1.000 67.18623 877 GLU A O 1
ATOM 682 N N . VAL A 1 91 ? -16.71640 7.25815 -27.70915 1.000 57.30860 878 VAL A N 1
ATOM 683 C CA . VAL A 1 91 ? -16.56218 8.03248 -26.48011 1.000 59.44397 878 VAL A CA 1
ATOM 684 C C . VAL A 1 91 ? -17.17265 9.39858 -26.66805 1.000 67.18661 878 VAL A C 1
ATOM 685 O O . VAL A 1 91 ? -17.56154 10.05851 -25.69959 1.000 79.48528 878 VAL A O 1
ATOM 689 N N . GLN A 1 92 ? -17.29579 9.84900 -27.90428 1.000 50.98239 879 GLN A N 1
ATOM 690 C CA . GLN A 1 92 ? -17.71315 11.21503 -28.02697 1.000 52.57638 879 GLN A CA 1
ATOM 691 C C . GLN A 1 92 ? -19.11300 11.40882 -28.56240 1.000 45.96455 879 GLN A C 1
ATOM 692 O O . GLN A 1 92 ? -19.72218 12.41786 -28.22849 1.000 49.99412 879 GLN A O 1
ATOM 698 N N . GLN A 1 93 ? -19.70701 10.42043 -29.21630 1.000 50.83119 880 GLN A N 1
ATOM 699 C CA . GLN A 1 93 ? -21.15641 10.46388 -29.33431 1.000 71.72632 880 GLN A CA 1
ATOM 700 C C . GLN A 1 93 ? -21.78797 10.55455 -27.95341 1.000 68.04263 880 GLN A C 1
ATOM 701 O O . GLN A 1 93 ? -22.84450 11.18282 -27.78789 1.000 64.58726 880 GLN A O 1
ATOM 707 N N . MET A 1 94 ? -21.08731 10.03126 -26.93880 1.000 62.98456 881 MET A N 1
ATOM 708 C CA . MET A 1 94 ? -21.59794 9.94175 -25.57920 1.000 54.48341 881 MET A CA 1
ATOM 709 C C . MET A 1 94 ? -21.35823 11.19679 -24.75095 1.000 58.72647 881 MET A C 1
ATOM 710 O O . MET A 1 94 ? -22.13037 11.45881 -23.82057 1.000 72.68678 881 MET A O 1
ATOM 715 N N . SER A 1 95 ? -20.33654 11.98448 -25.08129 1.000 45.75613 882 SER A N 1
ATOM 716 C CA . SER A 1 95 ? -20.11346 13.27971 -24.45772 1.000 61.50483 882 SER A CA 1
ATOM 717 C C . SER A 1 95 ? -21.07776 14.34904 -24.98965 1.000 77.61156 882 SER A C 1
ATOM 718 O O . SER A 1 95 ? -21.85738 14.13696 -25.92566 1.000 91.52871 882 SER A O 1
ATOM 721 N N . GLU A 1 96 ? -21.03547 15.50950 -24.34780 1.000 69.51279 883 GLU A N 1
ATOM 722 C CA . GLU A 1 96 ? -21.89706 16.62266 -24.70671 1.000 79.96936 883 GLU A CA 1
ATOM 723 C C . GLU A 1 96 ? -21.14558 17.93421 -24.53946 1.000 81.13875 883 GLU A C 1
ATOM 724 O O . GLU A 1 96 ? -21.62075 18.84906 -23.87316 1.000 87.93377 883 GLU A O 1
ATOM 730 N N . ALA B 2 5 ? -8.45204 2.87777 5.96036 1.000 106.41016 109 ALA B N 1
ATOM 731 C CA . ALA B 2 5 ? -9.90857 2.93395 5.98630 1.000 105.49551 109 ALA B CA 1
ATOM 732 C C . ALA B 2 5 ? -10.46343 3.53662 4.67658 1.000 108.69447 109 ALA B C 1
ATOM 733 O O . ALA B 2 5 ? -10.92210 4.67404 4.66203 1.000 114.95576 109 ALA B O 1
ATOM 735 N N . ALA B 2 6 ? -10.43633 2.77680 3.58002 1.000 110.77955 110 ALA B N 1
ATOM 736 C CA . ALA B 2 6 ? -10.78353 3.32846 2.27078 1.000 100.13830 110 ALA B CA 1
ATOM 737 C C . ALA B 2 6 ? -12.27265 3.66512 2.15770 1.000 89.07744 110 ALA B C 1
ATOM 738 O O . ALA B 2 6 ? -13.13272 2.97607 2.71171 1.000 79.52759 110 ALA B O 1
ATOM 740 N N . ALA B 2 7 ? -12.56835 4.73389 1.40135 1.000 84.79625 111 ALA B N 1
ATOM 741 C CA . ALA B 2 7 ? -13.92953 5.25673 1.23032 1.000 86.38159 111 ALA B CA 1
ATOM 742 C C . ALA B 2 7 ? -14.13607 5.64683 -0.23222 1.000 90.66506 111 ALA B C 1
ATOM 743 O O . ALA B 2 7 ? -13.83195 6.77969 -0.62681 1.000 85.26016 111 ALA B O 1
ATOM 745 N N . PHE B 2 8 ? -14.70808 4.72230 -1.00897 1.000 83.60761 112 PHE B N 1
ATOM 746 C CA . PHE B 2 8 ? -14.87416 4.85224 -2.45459 1.000 74.72482 112 PHE B CA 1
ATOM 747 C C . PHE B 2 8 ? -16.30956 5.23275 -2.80119 1.000 67.88371 112 PHE B C 1
ATOM 748 O O . PHE B 2 8 ? -17.22050 4.43371 -2.58509 1.000 75.56590 112 PHE B O 1
ATOM 756 N N . VAL B 2 9 ? -16.50824 6.39627 -3.42475 1.000 67.61004 113 VAL B N 1
ATOM 757 C CA . VAL B 2 9 ? -17.82039 6.76872 -3.95188 1.000 65.07034 113 VAL B CA 1
ATOM 758 C C . VAL B 2 9 ? -17.76407 6.87234 -5.47273 1.000 63.02746 113 VAL B C 1
ATOM 759 O O . VAL B 2 9 ? -16.69356 6.99741 -6.06969 1.000 61.39860 113 VAL B O 1
ATOM 763 N N . LYS B 2 10 ? -18.94374 6.82383 -6.09675 1.000 59.09085 114 LYS B N 1
ATOM 764 C CA . LYS B 2 10 ? -19.07796 7.10680 -7.51949 1.000 52.77809 114 LYS B CA 1
ATOM 765 C C . LYS B 2 10 ? -19.20227 8.60544 -7.75225 1.000 51.78861 114 LYS B C 1
ATOM 766 O O . LYS B 2 10 ? -19.74450 9.34474 -6.92709 1.000 60.24055 114 LYS B O 1
ATOM 772 N N . VAL B 2 11 ? -18.69099 9.05504 -8.89092 1.000 52.33360 115 VAL B N 1
ATOM 773 C CA . VAL B 2 11 ? -18.73093 10.46034 -9.27193 1.000 52.19790 115 VAL B CA 1
ATOM 774 C C . VAL B 2 11 ? -19.34384 10.55835 -10.65952 1.000 70.27875 115 VAL B C 1
ATOM 775 O O . VAL B 2 11 ? -18.83494 9.95522 -11.61379 1.000 74.41768 115 VAL B O 1
ATOM 779 N N . SER B 2 12 ? -20.43029 11.30183 -10.77369 1.000 52.13519 116 SER B N 1
ATOM 780 C CA . SER B 2 12 ? -21.12289 11.50527 -12.03277 1.000 53.03383 116 SER B CA 1
ATOM 781 C C . SER B 2 12 ? -20.89772 12.94163 -12.42946 1.000 54.00808 116 SER B C 1
ATOM 782 O O . SER B 2 12 ? -21.14235 13.84863 -11.63380 1.000 53.58049 116 SER B O 1
ATOM 785 N N . MET B 2 13 ? -20.39328 13.15246 -13.62665 1.000 58.18099 117 MET B N 1
ATOM 786 C CA . MET B 2 13 ? -20.48872 14.46177 -14.22756 1.000 57.51526 117 MET B CA 1
ATOM 787 C C . MET B 2 13 ? -21.63454 14.44648 -15.21330 1.000 70.84908 117 MET B C 1
ATOM 788 O O . MET B 2 13 ? -21.77854 13.50298 -16.00221 1.000 81.47430 117 MET B O 1
ATOM 793 N N . ASP B 2 14 ? -22.46844 15.46664 -15.13311 1.000 71.84022 118 ASP B N 1
ATOM 794 C CA . ASP B 2 14 ? -23.58662 15.55405 -16.04621 1.000 79.75542 118 ASP B CA 1
ATOM 795 C C . ASP B 2 14 ? -23.06434 15.84333 -17.44138 1.000 78.37480 118 ASP B C 1
ATOM 796 O O . ASP B 2 14 ? -22.26480 16.76308 -17.64832 1.000 72.85565 118 ASP B O 1
ATOM 801 N N . GLY B 2 15 ? -23.46715 15.00819 -18.38629 1.000 64.94098 119 GLY B N 1
ATOM 802 C CA . GLY B 2 15 ? -22.93093 15.06919 -19.70485 1.000 67.94033 119 GLY B CA 1
ATOM 803 C C . GLY B 2 15 ? -21.66216 14.27755 -19.91370 1.000 67.78800 119 GLY B C 1
ATOM 804 O O . GLY B 2 15 ? -21.28090 14.06084 -21.05937 1.000 83.99684 119 GLY B O 1
ATOM 805 N N . ALA B 2 16 ? -20.98545 13.85174 -18.85685 1.000 65.21039 120 ALA B N 1
ATOM 806 C CA . ALA B 2 16 ? -19.82754 13.00623 -19.06164 1.000 65.60241 120 ALA B CA 1
ATOM 807 C C . ALA B 2 16 ? -20.25595 11.72955 -19.77616 1.000 72.23021 120 ALA B C 1
ATOM 808 O O . ALA B 2 16 ? -21.41801 11.32374 -19.68903 1.000 72.11293 120 ALA B O 1
ATOM 810 N N . PRO B 2 17 ? -19.34839 11.10773 -20.53238 1.000 68.23087 121 PRO B N 1
ATOM 811 C CA . PRO B 2 17 ? -19.68521 9.82401 -21.16601 1.000 69.16795 121 PRO B CA 1
ATOM 812 C C . PRO B 2 17 ? -19.88104 8.68356 -20.18396 1.000 78.91338 121 PRO B C 1
ATOM 813 O O . PRO B 2 17 ? -20.77542 7.85071 -20.37843 1.000 66.90478 121 PRO B O 1
ATOM 817 N N . TYR B 2 18 ? -19.03842 8.59514 -19.15621 1.000 80.82137 122 TYR B N 1
ATOM 818 C CA . TYR B 2 18 ? -19.07960 7.51056 -18.19281 1.000 63.34326 122 TYR B CA 1
ATOM 819 C C . TYR B 2 18 ? -18.87646 8.08652 -16.80155 1.000 60.81087 122 TYR B C 1
ATOM 820 O O . TYR B 2 18 ? -18.71083 9.29929 -16.61821 1.000 81.36333 122 TYR B O 1
ATOM 829 N N . LEU B 2 19 ? -18.92043 7.20400 -15.81157 1.000 59.55712 123 LEU B N 1
ATOM 830 C CA . LEU B 2 19 ? -18.78520 7.57564 -14.41241 1.000 61.47332 123 LEU B CA 1
ATOM 831 C C . LEU B 2 19 ? -17.46809 7.05533 -13.86017 1.000 58.31081 123 LEU B C 1
ATOM 832 O O . LEU B 2 19 ? -16.87344 6.10966 -14.38274 1.000 60.19514 123 LEU B O 1
ATOM 837 N N . ARG B 2 20 ? -17.01139 7.69338 -12.79345 1.000 57.31919 124 ARG B N 1
ATOM 838 C CA . ARG B 2 20 ? -15.75867 7.32411 -12.15881 1.000 70.06290 124 ARG B CA 1
ATOM 839 C C . ARG B 2 20 ? -15.96605 7.05924 -10.66505 1.000 68.90267 124 ARG B C 1
ATOM 840 O O . ARG B 2 20 ? -17.01984 7.34976 -10.09920 1.000 70.76186 124 ARG B O 1
ATOM 848 N N . LYS B 2 21 ? -14.94861 6.48940 -10.02121 1.000 58.71456 125 LYS B N 1
ATOM 849 C CA . LYS B 2 21 ? -14.95112 6.25384 -8.58424 1.000 58.30074 125 LYS B CA 1
ATOM 850 C C . LYS B 2 21 ? -13.65831 6.80270 -7.98748 1.000 66.24467 125 LYS B C 1
ATOM 851 O O . LYS B 2 21 ? -12.60596 6.74001 -8.63275 1.000 62.30256 125 LYS B O 1
ATOM 857 N N . ILE B 2 22 ? -13.74505 7.35618 -6.75961 1.000 71.27904 126 ILE B N 1
ATOM 858 C CA . ILE B 2 22 ? -12.61217 7.91604 -6.02071 1.000 61.25699 126 ILE B CA 1
ATOM 859 C C . ILE B 2 22 ? -12.58076 7.33545 -4.62720 1.000 77.93173 126 ILE B C 1
ATOM 860 O O . ILE B 2 22 ? -13.61998 7.01840 -4.04525 1.000 86.32778 126 ILE B O 1
ATOM 865 N N . ASP B 2 23 ? -11.38647 7.28915 -4.05910 1.000 81.78210 127 ASP B N 1
ATOM 866 C CA . ASP B 2 23 ? -11.19024 6.96732 -2.64629 1.000 78.15501 127 ASP B CA 1
ATOM 867 C C . ASP B 2 23 ? -11.07697 8.26992 -1.86197 1.000 66.30323 127 ASP B C 1
ATOM 868 O O . ASP B 2 23 ? -10.03612 8.93195 -1.88133 1.000 68.70454 127 ASP B O 1
ATOM 873 N N . LEU B 2 24 ? -12.14392 8.62738 -1.15047 1.000 64.14186 128 LEU B N 1
ATOM 874 C CA . LEU B 2 24 ? -12.11964 9.86657 -0.38416 1.000 75.89582 128 LEU B CA 1
ATOM 875 C C . LEU B 2 24 ? -11.04359 9.86451 0.69847 1.000 69.72698 128 LEU B C 1
ATOM 876 O O . LEU B 2 24 ? -10.52187 10.92795 1.04895 1.000 69.59018 128 LEU B O 1
ATOM 881 N N . ARG B 2 25 ? -10.67907 8.69531 1.22495 1.000 70.10950 129 ARG B N 1
ATOM 882 C CA . ARG B 2 25 ? -9.69307 8.67975 2.29391 1.000 82.43223 129 ARG B CA 1
ATOM 883 C C . ARG B 2 25 ? -8.28835 9.02877 1.81394 1.000 77.52589 129 ARG B C 1
ATOM 884 O O . ARG B 2 25 ? -7.40857 9.26676 2.64495 1.000 86.67208 129 ARG B O 1
ATOM 892 N N . MET B 2 26 ? -8.05739 9.13202 0.51504 1.000 76.65875 130 MET B N 1
ATOM 893 C CA . MET B 2 26 ? -6.74648 9.52646 0.02256 1.000 94.95779 130 MET B CA 1
ATOM 894 C C . MET B 2 26 ? -6.60758 11.03874 -0.14781 1.000 83.24935 130 MET B C 1
ATOM 895 O O . MET B 2 26 ? -5.58828 11.50672 -0.67093 1.000 83.95136 130 MET B O 1
ATOM 900 N N . TYR B 2 27 ? -7.59113 11.80921 0.30754 1.000 77.68424 131 TYR B N 1
ATOM 901 C CA . TYR B 2 27 ? -7.54478 13.26071 0.23807 1.000 78.22632 131 TYR B CA 1
ATOM 902 C C . TYR B 2 27 ? -7.83700 13.84954 1.60677 1.000 83.72052 131 TYR B C 1
ATOM 903 O O . TYR B 2 27 ? -8.43556 13.20817 2.47319 1.000 81.64173 131 TYR B O 1
ATOM 912 N N . LYS B 2 28 ? -7.41956 15.09436 1.78753 1.000 86.41723 132 LYS B N 1
ATOM 913 C CA . LYS B 2 28 ? -7.43424 15.69238 3.11106 1.000 87.06533 132 LYS B CA 1
ATOM 914 C C . LYS B 2 28 ? -8.30600 16.93438 3.18612 1.000 88.90277 132 LYS B C 1
ATOM 915 O O . LYS B 2 28 ? -9.08434 17.07297 4.13235 1.000 88.98690 132 LYS B O 1
ATOM 921 N N . SER B 2 29 ? -8.23111 17.83431 2.21500 1.000 81.87110 133 SER B N 1
ATOM 922 C CA . SER B 2 29 ? -9.11998 18.98468 2.21217 1.000 85.03277 133 SER B CA 1
ATOM 923 C C . SER B 2 29 ? -10.06527 18.92964 1.01776 1.000 83.71653 133 SER B C 1
ATOM 924 O O . SER B 2 29 ? -9.82069 18.22056 0.04313 1.000 75.35401 133 SER B O 1
ATOM 927 N N . TYR B 2 30 ? -11.17479 19.66835 1.13031 1.000 83.38629 134 TYR B N 1
ATOM 928 C CA . TYR B 2 30 ? -12.07142 19.86789 -0.00142 1.000 71.62481 134 TYR B CA 1
ATOM 929 C C . TYR B 2 30 ? -11.30322 20.32281 -1.22752 1.000 73.72595 134 TYR B C 1
ATOM 930 O O . TYR B 2 30 ? -11.45436 19.75857 -2.31390 1.000 80.00033 134 TYR B O 1
ATOM 939 N N . ASP B 2 31 ? -10.48263 21.36267 -1.07228 1.000 79.69728 135 ASP B N 1
ATOM 940 C CA . ASP B 2 31 ? -9.66321 21.83133 -2.18301 1.000 86.75607 135 ASP B CA 1
ATOM 941 C C . ASP B 2 31 ? -8.77630 20.71409 -2.70929 1.000 87.62121 135 ASP B C 1
ATOM 942 O O . ASP B 2 31 ? -8.53289 20.62494 -3.91553 1.000 92.00326 135 ASP B O 1
ATOM 947 N N . GLU B 2 32 ? -8.28340 19.84872 -1.81847 1.000 90.60024 136 GLU B N 1
ATOM 948 C CA . GLU B 2 32 ? -7.50403 18.69744 -2.26360 1.000 92.13319 136 GLU B CA 1
ATOM 949 C C . GLU B 2 32 ? -8.37304 17.71098 -3.03115 1.000 84.77519 136 GLU B C 1
ATOM 950 O O . GLU B 2 32 ? -7.88507 17.03563 -3.94217 1.000 78.28500 136 GLU B O 1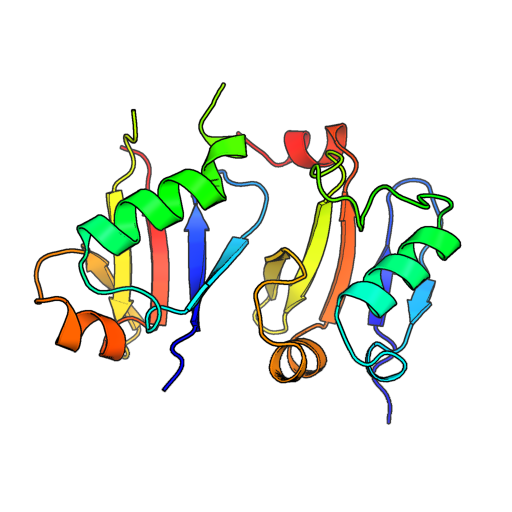
ATOM 956 N N . LEU B 2 33 ? -9.65943 17.62373 -2.68930 1.000 91.60010 137 LEU B N 1
ATOM 957 C CA . LEU B 2 33 ? -10.57827 16.82518 -3.48553 1.000 69.69244 137 LEU B CA 1
ATOM 958 C C . LEU B 2 33 ? -10.90698 17.51365 -4.79684 1.000 86.74793 137 LEU B C 1
ATOM 959 O O . LEU B 2 33 ? -10.96451 16.85944 -5.84105 1.000 89.20067 137 LEU B O 1
ATOM 964 N N . SER B 2 34 ? -11.10717 18.83351 -4.77032 1.000 81.42893 138 SER B N 1
ATOM 965 C CA . SER B 2 34 ? -11.65630 19.50785 -5.94181 1.000 79.30850 138 SER B CA 1
ATOM 966 C C . SER B 2 34 ? -10.68314 19.45765 -7.11366 1.000 79.08749 138 SER B C 1
ATOM 967 O O . SER B 2 34 ? -11.07861 19.13799 -8.23833 1.000 79.55797 138 SER B O 1
ATOM 970 N N . ASN B 2 35 ? -9.40319 19.76118 -6.88095 1.000 88.86564 139 ASN B N 1
ATOM 971 C CA . ASN B 2 35 ? -8.45262 19.68161 -7.98671 1.000 102.97507 139 ASN B CA 1
ATOM 972 C C . ASN B 2 35 ? -8.18343 18.24079 -8.41212 1.000 101.12444 139 ASN B C 1
ATOM 973 O O . ASN B 2 35 ? -7.74477 18.01514 -9.54447 1.000 110.85903 139 ASN B O 1
ATOM 978 N N . ALA B 2 36 ? -8.43855 17.26513 -7.53582 1.000 82.97127 140 ALA B N 1
ATOM 979 C CA . ALA B 2 36 ? -8.29915 15.86153 -7.91722 1.000 77.36315 140 ALA B CA 1
ATOM 980 C C . ALA B 2 36 ? -9.35612 15.45730 -8.93542 1.000 78.33919 140 ALA B C 1
ATOM 981 O O . ALA B 2 36 ? -9.07653 14.69817 -9.87375 1.000 88.98090 140 ALA B O 1
ATOM 983 N N . LEU B 2 37 ? -10.58063 15.94731 -8.75373 1.000 74.08171 141 LEU B N 1
ATOM 984 C CA . LEU B 2 37 ? -11.65451 15.63918 -9.68479 1.000 67.19516 141 LEU B CA 1
ATOM 985 C C . LEU B 2 37 ? -11.46682 16.35046 -11.01255 1.000 69.74832 141 LEU B C 1
ATOM 986 O O . LEU B 2 37 ? -11.63554 15.73757 -12.07241 1.000 74.75360 141 LEU B O 1
ATOM 991 N N . SER B 2 38 ? -11.12212 17.64081 -10.98269 1.000 72.52212 142 SER B N 1
ATOM 992 C CA . SER B 2 38 ? -10.99683 18.37048 -12.23650 1.000 80.56268 142 SER B CA 1
ATOM 993 C C . SER B 2 38 ? -10.02638 17.67216 -13.18361 1.000 89.34034 142 SER B C 1
ATOM 994 O O . SER B 2 38 ? -10.19768 17.74620 -14.40828 1.000 102.80247 142 SER B O 1
ATOM 997 N N . ASN B 2 39 ? -9.06438 16.91514 -12.63863 1.000 85.26577 143 ASN B N 1
ATOM 998 C CA . ASN B 2 39 ? -8.11931 16.18289 -13.47582 1.000 86.96709 143 ASN B CA 1
ATOM 999 C C . ASN B 2 39 ? -8.63662 14.81596 -13.91814 1.000 88.94580 143 ASN B C 1
ATOM 1000 O O . ASN B 2 39 ? -8.21637 14.31497 -14.97485 1.000 104.08375 143 ASN B O 1
ATOM 1005 N N . MET B 2 40 ? -9.55119 14.21114 -13.15042 1.000 75.11244 144 MET B N 1
ATOM 1006 C CA . MET B 2 40 ? -10.28692 13.04734 -13.64480 1.000 72.57538 144 MET B CA 1
ATOM 1007 C C . MET B 2 40 ? -11.06495 13.38503 -14.91314 1.000 78.21244 144 MET B C 1
ATOM 1008 O O . MET B 2 40 ? -10.95772 12.69122 -15.93419 1.000 83.98088 144 MET B O 1
ATOM 1013 N N . PHE B 2 41 ? -11.87602 14.44217 -14.85244 1.000 78.30140 145 PHE B N 1
ATOM 1014 C CA . PHE B 2 41 ? -12.68595 14.90753 -15.96635 1.000 87.65889 145 PHE B CA 1
ATOM 1015 C C . PHE B 2 41 ? -11.96259 15.94516 -16.81850 1.000 90.99567 145 PHE B C 1
ATOM 1016 O O . PHE B 2 41 ? -12.60963 16.68606 -17.56876 1.000 91.13431 145 PHE B O 1
ATOM 1024 N N . SER B 2 42 ? -10.63187 16.00917 -16.71011 1.000 95.52724 146 SER B N 1
ATOM 1025 C CA . SER B 2 42 ? -9.86108 16.99978 -17.45549 1.000 101.00520 146 SER B CA 1
ATOM 1026 C C . SER B 2 42 ? -9.93754 16.74354 -18.94977 1.000 106.34504 146 SER B C 1
ATOM 1027 O O . SER B 2 42 ? -9.96151 17.68617 -19.74860 1.000 110.80843 146 SER B O 1
ATOM 1030 N N . SER B 2 43 ? -9.95840 15.47191 -19.34638 1.000 106.62691 147 SER B N 1
ATOM 1031 C CA . SER B 2 43 ? -10.08361 15.14140 -20.75865 1.000 104.51939 147 SER B CA 1
ATOM 1032 C C . SER B 2 43 ? -11.45115 15.54036 -21.30424 1.000 98.34781 147 SER B C 1
ATOM 1033 O O . SER B 2 43 ? -11.57866 15.87610 -22.48453 1.000 113.25739 147 SER B O 1
ATOM 1036 N N . PHE B 2 44 ? -12.47576 15.52744 -20.46080 1.000 82.86011 148 PHE B N 1
ATOM 1037 C CA . PHE B 2 44 ? -13.78921 16.02625 -20.84270 1.000 81.62160 148 PHE B CA 1
ATOM 1038 C C . PHE B 2 44 ? -13.87535 17.54885 -20.75143 1.000 85.78302 148 PHE B C 1
ATOM 1039 O O . PHE B 2 44 ? -14.61208 18.16562 -21.52533 1.000 85.48989 148 PHE B O 1
ATOM 1047 N N . THR B 2 45 ? -13.15009 18.17118 -19.81439 1.000 93.90506 149 THR B N 1
ATOM 1048 C CA . THR B 2 45 ? -13.32076 19.60360 -19.56783 1.000 94.34339 149 THR B CA 1
ATOM 1049 C C . THR B 2 45 ? -12.73265 20.47095 -20.67839 1.000 109.07878 149 THR B C 1
ATOM 1050 O O . THR B 2 45 ? -13.22100 21.58272 -20.91194 1.000 111.96982 149 THR B O 1
ATOM 1054 N N . MET B 2 46 ? -11.68289 20.00702 -21.35166 1.000 122.61519 150 MET B N 1
ATOM 1055 C CA . MET B 2 46 ? -11.00824 20.81679 -22.36053 1.000 130.65426 150 MET B CA 1
ATOM 1056 C C . MET B 2 46 ? -11.67143 20.61120 -23.72191 1.000 140.90239 150 MET B C 1
ATOM 1057 O O . MET B 2 46 ? -11.64286 19.50521 -24.27387 1.000 119.90453 150 MET B O 1
ATOM 1062 N N . GLY B 2 47 ? -12.26666 21.67863 -24.25811 1.000 136.15345 151 GLY B N 1
ATOM 1063 C CA . GLY B 2 47 ? -13.01904 21.60653 -25.49837 1.000 132.28184 151 GLY B CA 1
ATOM 1064 C C . GLY B 2 47 ? -14.48974 21.32905 -25.26315 1.000 114.40904 151 GLY B C 1
ATOM 1065 O O . GLY B 2 47 ? -15.03645 21.72158 -24.23684 1.000 107.91195 151 GLY B O 1
ATOM 1066 N N . SER B 2 70 ? -12.38168 27.60489 -16.81274 1.000 153.52799 174 SER B N 1
ATOM 1067 C CA . SER B 2 70 ? -11.84402 27.04046 -15.57256 1.000 155.98395 174 SER B CA 1
ATOM 1068 C C . SER B 2 70 ? -12.51662 25.68759 -15.24876 1.000 157.50337 174 SER B C 1
ATOM 1069 O O . SER B 2 70 ? -12.53917 24.77783 -16.07713 1.000 151.64582 174 SER B O 1
ATOM 1072 N N . TRP B 2 71 ? -13.04807 25.61519 -14.02118 1.000 154.27053 175 TRP B N 1
ATOM 1073 C CA . TRP B 2 71 ? -14.09272 24.67502 -13.61939 1.000 149.49359 175 TRP B CA 1
ATOM 1074 C C . TRP B 2 71 ? -15.33948 25.49621 -13.26738 1.000 147.06502 175 TRP B C 1
ATOM 1075 O O . TRP B 2 71 ? -15.25863 26.39006 -12.42205 1.000 149.05573 175 TRP B O 1
ATOM 1086 N N . ASP B 2 72 ? -16.46113 25.25787 -13.98708 1.000 135.95347 176 ASP B N 1
ATOM 1087 C CA . ASP B 2 72 ? -17.74067 25.96109 -13.79423 1.000 125.47740 176 ASP B CA 1
ATOM 1088 C C . ASP B 2 72 ? -18.84285 25.07701 -13.22446 1.000 109.76869 176 ASP B C 1
ATOM 1089 O O . ASP B 2 72 ? -20.02247 25.44207 -13.33475 1.000 92.08278 176 ASP B O 1
ATOM 1094 N N . TYR B 2 73 ? -18.50776 23.89118 -12.71461 1.000 116.14365 177 TYR B N 1
ATOM 1095 C CA . TYR B 2 73 ? -19.46324 22.94863 -12.14612 1.000 109.93012 177 TYR B CA 1
ATOM 1096 C C . TYR B 2 73 ? -19.51417 23.06213 -10.60889 1.000 98.15402 177 TYR B C 1
ATOM 1097 O O . TYR B 2 73 ? -18.57031 23.56703 -9.98169 1.000 101.29084 177 TYR B O 1
ATOM 1106 N N . VAL B 2 74 ? -20.59261 22.58600 -10.02888 1.000 99.44080 178 VAL B N 1
ATOM 1107 C CA . VAL B 2 74 ? -20.82015 22.66251 -8.58308 1.000 82.97370 178 VAL B CA 1
ATOM 1108 C C . VAL B 2 74 ? -21.02548 21.22711 -8.04611 1.000 74.78948 178 VAL B C 1
ATOM 1109 O O . VAL B 2 74 ? -21.82539 20.48961 -8.57762 1.000 77.30123 178 VAL B O 1
ATOM 1113 N N . PRO B 2 75 ? -20.27500 20.84201 -7.02117 1.000 70.58830 179 PRO B N 1
ATOM 1114 C CA . PRO B 2 75 ? -20.37624 19.45857 -6.54148 1.000 67.83541 179 PRO B CA 1
ATOM 1115 C C . PRO B 2 75 ? -21.53979 19.27171 -5.58057 1.000 70.58700 179 PRO B C 1
ATOM 1116 O O . PRO B 2 75 ? -21.86985 20.15514 -4.78950 1.000 80.96139 179 PRO B O 1
ATOM 1120 N N . SER B 2 76 ? -22.15543 18.09797 -5.64624 1.000 63.71186 180 SER B N 1
ATOM 1121 C CA . SER B 2 76 ? -23.17519 17.70918 -4.68934 1.000 61.67629 180 SER B CA 1
ATOM 1122 C C . SER B 2 76 ? -22.95164 16.25030 -4.32354 1.000 64.65903 180 SER B C 1
ATOM 1123 O O . SER B 2 76 ? -22.51371 15.45238 -5.15560 1.000 59.54703 180 SER B O 1
ATOM 1126 N N . TYR B 2 77 ? -23.21590 15.91347 -3.06990 1.000 63.20320 181 TYR B N 1
ATOM 1127 C CA . TYR B 2 77 ? -23.11441 14.54322 -2.60651 1.000 63.63589 181 TYR B CA 1
ATOM 1128 C C . TYR B 2 77 ? -24.47536 14.09589 -2.12386 1.000 66.52281 181 TYR B C 1
ATOM 1129 O O . TYR B 2 77 ? -25.42109 14.88323 -2.05397 1.000 68.19832 181 TYR B O 1
ATOM 11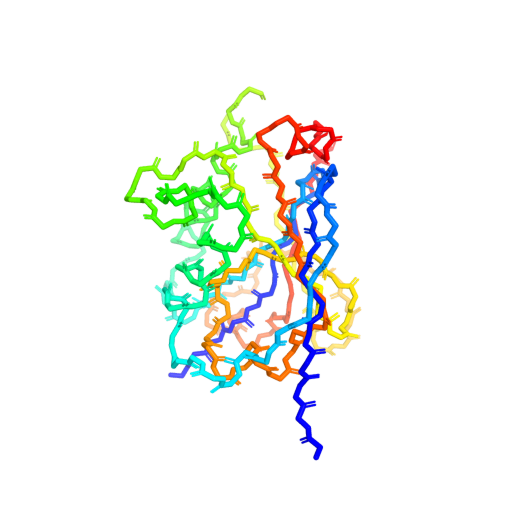38 N N . GLU B 2 78 ? -24.57925 12.81271 -1.81738 1.000 67.48034 182 GLU B N 1
ATOM 1139 C CA . GLU B 2 78 ? -25.83215 12.30375 -1.30355 1.000 70.83614 182 GLU B CA 1
ATOM 1140 C C . GLU B 2 78 ? -25.58150 11.53322 -0.01608 1.000 87.28729 182 GLU B C 1
ATOM 1141 O O . GLU B 2 78 ? -24.71916 10.64508 0.03560 1.000 72.44571 182 GLU B O 1
ATOM 1147 N N . ASN B 2 79 ? -26.34065 11.91051 1.01992 1.000 92.36013 183 ASN B N 1
ATOM 1148 C CA . ASN B 2 79 ? -26.20769 11.42045 2.38408 1.000 89.27177 183 ASN B CA 1
ATOM 1149 C C . ASN B 2 79 ? -26.74201 9.99442 2.48177 1.000 102.89079 183 ASN B C 1
ATOM 1150 O O . ASN B 2 79 ? -27.10647 9.36028 1.48387 1.000 100.72083 183 ASN B O 1
ATOM 1155 N N . LYS B 2 80 ? -26.78537 9.48412 3.71395 1.000 111.44388 184 LYS B N 1
ATOM 1156 C CA . LYS B 2 80 ? -27.24367 8.11989 3.93551 1.000 116.20765 184 LYS B CA 1
ATOM 1157 C C . LYS B 2 80 ? -28.75219 7.98263 3.79842 1.000 121.70481 184 LYS B C 1
ATOM 1158 O O . LYS B 2 80 ? -29.23156 6.90171 3.44403 1.000 121.83826 184 LYS B O 1
ATOM 1164 N N . ASP B 2 81 ? -29.50192 9.05619 4.01873 1.000 128.77072 185 ASP B N 1
ATOM 1165 C CA . ASP B 2 81 ? -30.95103 9.03421 3.90046 1.000 135.26850 185 ASP B CA 1
ATOM 1166 C C . ASP B 2 81 ? -31.42387 9.29274 2.46492 1.000 126.47156 185 ASP B C 1
ATOM 1167 O O . ASP B 2 81 ? -32.63303 9.42371 2.22904 1.000 127.31217 185 ASP B O 1
ATOM 1172 N N . GLY B 2 82 ? -30.49246 9.36791 1.51143 1.000 120.07942 186 GLY B N 1
ATOM 1173 C CA . GLY B 2 82 ? -30.82614 9.38768 0.10081 1.000 118.02888 186 GLY B CA 1
ATOM 1174 C C . GLY B 2 82 ? -31.16935 10.73441 -0.49508 1.000 115.43014 186 GLY B C 1
ATOM 1175 O O . GLY B 2 82 ? -31.90323 10.78506 -1.48773 1.000 121.13273 186 GLY B O 1
ATOM 1176 N N . ASN B 2 83 ? -30.65005 11.82822 0.05991 1.000 102.51922 187 ASN B N 1
ATOM 1177 C CA . ASN B 2 83 ? -30.94814 13.17918 -0.39928 1.000 94.25850 187 ASN B CA 1
ATOM 1178 C C . ASN B 2 83 ? -29.66070 13.86438 -0.83130 1.000 79.51113 187 ASN B C 1
ATOM 1179 O O . ASN B 2 83 ? -28.56616 13.44884 -0.44390 1.000 77.80238 187 ASN B O 1
ATOM 1184 N N . TRP B 2 84 ? -29.78795 14.90809 -1.65102 1.000 78.11972 188 TRP B N 1
ATOM 1185 C CA . TRP B 2 84 ? -28.62834 15.53543 -2.28121 1.000 82.58524 188 TRP B CA 1
ATOM 1186 C C . TRP B 2 84 ? -28.28811 16.85109 -1.58793 1.000 90.31809 188 TRP B C 1
ATOM 1187 O O . TRP B 2 84 ? -29.11162 17.77186 -1.53208 1.000 76.89813 188 TRP B O 1
ATOM 1198 N N . MET B 2 85 ? -27.06543 16.92615 -1.07133 1.000 88.51053 189 MET B N 1
ATOM 1199 C CA . MET B 2 85 ? -26.57930 18.04360 -0.28559 1.000 77.57341 189 MET B CA 1
ATOM 1200 C C . MET B 2 85 ? -25.34401 18.62530 -0.95115 1.000 71.49488 189 MET B C 1
ATOM 1201 O O . MET B 2 85 ? -24.49380 17.89043 -1.46155 1.000 68.88029 189 MET B O 1
ATOM 1206 N N . LEU B 2 86 ? -25.23923 19.94870 -0.91713 1.000 71.61899 190 LEU B N 1
ATOM 1207 C CA . LEU B 2 86 ? -24.10594 20.62229 -1.53253 1.000 70.12316 190 LEU B CA 1
ATOM 1208 C C . LEU B 2 86 ? -22.81565 20.38671 -0.75063 1.000 78.88446 190 LEU B C 1
ATOM 1209 O O . LEU B 2 86 ? -22.81120 20.25013 0.47585 1.000 100.47926 190 LEU B O 1
ATOM 1214 N N . VAL B 2 87 ? -21.71236 20.37753 -1.48023 1.000 68.46381 191 VAL B N 1
ATOM 1215 C CA . VAL B 2 87 ? -20.40712 20.01934 -0.95181 1.000 65.98357 191 VAL B CA 1
ATOM 1216 C C . VAL B 2 87 ? -19.72493 21.25395 -0.40474 1.000 74.28729 191 VAL B C 1
ATOM 1217 O O . VAL B 2 87 ? -19.64888 22.28458 -1.08267 1.000 71.03809 191 VAL B O 1
ATOM 1221 N N . GLY B 2 88 ? -19.20269 21.14043 0.81145 1.000 80.95548 192 GLY B N 1
ATOM 1222 C CA . GLY B 2 88 ? -18.40718 22.18426 1.42375 1.000 89.07427 192 GLY B CA 1
ATOM 1223 C C . GLY B 2 88 ? -18.91440 22.68506 2.75872 1.000 92.54576 192 GLY B C 1
ATOM 1224 O O . GLY B 2 88 ? -18.12183 23.24139 3.52569 1.000 97.06142 192 GLY B O 1
ATOM 1225 N N . ASP B 2 89 ? -20.20240 22.52006 3.07139 1.000 79.22113 193 ASP B N 1
ATOM 1226 C CA . ASP B 2 89 ? -20.73594 23.08780 4.30811 1.000 87.19945 193 ASP B CA 1
ATOM 1227 C C . ASP B 2 89 ? -20.15253 22.38401 5.52647 1.000 94.51417 193 ASP B C 1
ATOM 1228 O O . ASP B 2 89 ? -19.43372 22.98113 6.33808 1.000 101.97454 193 ASP B O 1
ATOM 1233 N N . VAL B 2 90 ? -20.45810 21.10772 5.65837 1.000 95.81502 194 VAL B N 1
ATOM 1234 C CA . VAL B 2 90 ? -19.93485 20.26629 6.73532 1.000 97.12089 194 VAL B CA 1
ATOM 1235 C C . VAL B 2 90 ? -18.42666 20.11382 6.56569 1.000 98.76938 194 VAL B C 1
ATOM 1236 O O . VAL B 2 90 ? -17.96313 19.84081 5.44386 1.000 107.94360 194 VAL B O 1
ATOM 1240 N N . PRO B 2 91 ? -17.62770 20.26998 7.62533 1.000 99.28932 195 PRO B N 1
ATOM 1241 C CA . PRO B 2 91 ? -16.17262 20.13648 7.49245 1.000 90.67050 195 PRO B CA 1
ATOM 1242 C C . PRO B 2 91 ? -15.77241 18.75889 6.98972 1.000 87.19120 195 PRO B C 1
ATOM 1243 O O . PRO B 2 91 ? -16.50538 17.77503 7.11882 1.000 87.06412 195 PRO B O 1
ATOM 1247 N N . TRP B 2 92 ? -14.56836 18.70710 6.42605 1.000 85.21560 196 TRP B N 1
ATOM 1248 C CA . TRP B 2 92 ? -14.12251 17.54643 5.65656 1.000 82.02293 196 TRP B CA 1
ATOM 1249 C C . TRP B 2 92 ? -14.23840 16.21661 6.39495 1.000 83.81327 196 TRP B C 1
ATOM 1250 O O . TRP B 2 92 ? -14.79904 15.27442 5.81669 1.000 81.17836 196 TRP B O 1
ATOM 1261 N N . PRO B 2 93 ? -13.74765 16.05374 7.63085 1.000 91.68990 197 PRO B N 1
ATOM 1262 C CA . PRO B 2 93 ? -13.78191 14.70945 8.23636 1.000 91.13903 197 PRO B CA 1
ATOM 1263 C C . PRO B 2 93 ? -15.17996 14.10927 8.33051 1.000 96.13090 197 PRO B C 1
ATOM 1264 O O . PRO B 2 93 ? -15.33691 12.89905 8.12430 1.000 90.30195 197 PRO B O 1
ATOM 1268 N N . MET B 2 94 ? -16.20471 14.91434 8.63970 1.000 98.14258 198 MET B N 1
ATOM 1269 C CA . MET B 2 94 ? -17.56817 14.38813 8.65823 1.000 100.24112 198 MET B CA 1
ATOM 1270 C C . MET B 2 94 ? -18.07583 14.15646 7.25309 1.000 101.09094 198 MET B C 1
ATOM 1271 O O . MET B 2 94 ? -18.86625 13.23451 7.02315 1.000 106.31813 198 MET B O 1
ATOM 1276 N N . PHE B 2 95 ? -17.61366 14.96610 6.30215 1.000 99.22792 199 PHE B N 1
ATOM 1277 C CA . PHE B 2 95 ? -17.99830 14.76807 4.91146 1.000 86.93524 199 PHE B CA 1
ATOM 1278 C C . PHE B 2 95 ? -17.63523 13.36477 4.43929 1.000 76.54121 199 PHE B C 1
ATOM 1279 O O . PHE B 2 95 ? -18.47731 12.65370 3.89067 1.000 84.09422 199 PHE B O 1
ATOM 1287 N N . VAL B 2 96 ? -16.39815 12.92811 4.68862 1.000 76.96998 200 VAL B N 1
ATOM 1288 C CA . VAL B 2 96 ? -15.93517 11.63078 4.18835 1.000 75.42536 200 VAL B CA 1
ATOM 1289 C C . VAL B 2 96 ? -16.79344 10.47680 4.70661 1.000 87.29504 200 VAL B C 1
ATOM 1290 O O . VAL B 2 96 ? -16.90453 9.43200 4.05646 1.000 88.89977 200 VAL B O 1
ATOM 1294 N N . ASP B 2 97 ? -17.41626 10.63717 5.87035 1.000 96.03020 201 ASP B N 1
ATOM 1295 C CA . ASP B 2 97 ? -18.27867 9.57954 6.38820 1.000 106.02876 201 ASP B CA 1
ATOM 1296 C C . ASP B 2 97 ? -19.73739 9.73576 5.94855 1.000 97.69697 201 ASP B C 1
ATOM 1297 O O . ASP B 2 97 ? -20.47402 8.73742 5.91937 1.000 94.33043 201 ASP B O 1
ATOM 1302 N N . THR B 2 98 ? -20.16793 10.96666 5.60447 1.000 88.55873 202 THR B N 1
ATOM 1303 C CA . THR B 2 98 ? -21.56834 11.24170 5.27127 1.000 97.01518 202 THR B CA 1
ATOM 1304 C C . THR B 2 98 ? -21.92386 10.92814 3.81934 1.000 96.87387 202 THR B C 1
ATOM 1305 O O . THR B 2 98 ? -23.07572 10.57178 3.54521 1.000 101.74514 202 THR B O 1
ATOM 1309 N N . ALA B 2 99 ? -20.97622 11.06663 2.88289 1.000 94.64720 203 ALA B N 1
ATOM 1310 C CA . ALA B 2 99 ? -21.26773 11.13118 1.44931 1.000 81.45692 203 ALA B CA 1
ATOM 1311 C C . ALA B 2 99 ? -21.11396 9.75449 0.82397 1.000 74.51700 203 ALA B C 1
ATOM 1312 O O . ALA B 2 99 ? -20.05820 9.12752 0.96602 1.000 69.39556 203 ALA B O 1
ATOM 1314 N N . LYS B 2 100 ? -22.16711 9.29681 0.12616 1.000 69.65593 204 LYS B N 1
ATOM 1315 C CA . LYS B 2 100 ? -22.20788 7.97662 -0.49648 1.000 73.80392 204 LYS B CA 1
ATOM 1316 C C . LYS B 2 100 ? -22.13722 8.00090 -2.02492 1.000 80.97961 204 LYS B C 1
ATOM 1317 O O . LYS B 2 100 ? -22.05419 6.92843 -2.63907 1.000 88.60856 204 LYS B O 1
ATOM 1323 N N . ARG B 2 101 ? -22.20179 9.17645 -2.65366 1.000 77.02109 205 ARG B N 1
ATOM 1324 C CA . ARG B 2 101 ? -22.19305 9.31178 -4.10368 1.000 61.87780 205 ARG B CA 1
ATOM 1325 C C . ARG B 2 101 ? -22.01714 10.78439 -4.44783 1.000 60.33688 205 ARG B C 1
ATOM 1326 O O . ARG B 2 101 ? -22.45847 11.66424 -3.70374 1.000 62.55410 205 ARG B O 1
ATOM 1334 N N . LEU B 2 102 ? -21.38076 11.04045 -5.58649 1.000 58.45035 206 LEU B N 1
ATOM 1335 C CA . LEU B 2 102 ? -21.01898 12.38796 -5.99349 1.000 56.87054 206 LEU B CA 1
ATOM 1336 C C . LEU B 2 102 ? -21.64907 12.73877 -7.33313 1.000 64.81735 206 LEU B C 1
ATOM 1337 O O . LEU B 2 102 ? -21.87535 11.86839 -8.17469 1.000 76.33441 206 LEU B O 1
ATOM 1342 N N . ARG B 2 103 ? -21.96066 14.02198 -7.51602 1.000 60.03745 207 ARG B N 1
ATOM 1343 C CA . ARG B 2 103 ? -22.51716 14.50724 -8.77577 1.000 57.24895 207 ARG B CA 1
ATOM 1344 C C . ARG B 2 103 ? -22.13874 15.95985 -8.97887 1.000 56.99270 207 ARG B C 1
ATOM 1345 O O . ARG B 2 103 ? -22.29142 16.77825 -8.07289 1.000 57.69570 207 ARG B O 1
ATOM 1353 N N . LEU B 2 104 ? -21.68166 16.27077 -10.17936 1.000 58.35706 208 LEU B N 1
ATOM 1354 C CA . LEU B 2 104 ? -21.19903 17.58988 -10.54076 1.000 56.64797 208 LEU B CA 1
ATOM 1355 C C . LEU B 2 104 ? -22.16101 18.15971 -11.56579 1.000 67.62389 208 LEU B C 1
ATOM 1356 O O . LEU B 2 104 ? -22.25237 17.64116 -12.68299 1.000 76.09149 208 LEU B O 1
ATOM 1361 N N . MET B 2 105 ? -22.88353 19.20440 -11.18514 1.000 67.34758 209 MET B N 1
ATOM 1362 C CA . MET B 2 105 ? -23.93963 19.77840 -12.00764 1.000 84.94348 209 MET B CA 1
ATOM 1363 C C . MET B 2 105 ? -23.44032 21.02721 -12.73352 1.000 89.55572 209 MET B C 1
ATOM 1364 O O . MET B 2 105 ? -22.54913 21.72927 -12.25294 1.000 90.23526 209 MET B O 1
ATOM 1369 N N . LYS B 2 106 ? -24.00334 21.28938 -13.91244 1.000 99.42435 210 LYS B N 1
ATOM 1370 C CA . LYS B 2 106 ? -23.64027 22.47554 -14.68515 1.000 114.05420 210 LYS B CA 1
ATOM 1371 C C . LYS B 2 106 ? -24.63233 23.60967 -14.42020 1.000 129.49629 210 LYS B C 1
ATOM 1372 O O . LYS B 2 106 ? -25.83826 23.37487 -14.28493 1.000 143.20776 210 LYS B O 1
ATOM 1378 N N . GLY B 2 107 ? -24.11542 24.84125 -14.34847 1.000 125.86150 211 GLY B N 1
ATOM 1379 C CA . GLY B 2 107 ? -24.90597 26.02709 -14.01656 1.000 120.63752 211 GLY B CA 1
ATOM 1380 C C . GLY B 2 107 ? -26.28641 26.16969 -14.64227 1.000 110.64241 211 GLY B C 1
ATOM 1381 O O . GLY B 2 107 ? -26.42044 26.39765 -15.84334 1.000 102.99564 211 GLY B O 1
#

GO terms:
  GO:0000976 transcription cis-regulatory region binding (F, IDA)
  GO:0009733 response to auxin (P, IEP)
  GO:0006355 regulation of DNA-templated transcription (P, IEP)
  GO:0009793 embryo development ending in seed dormancy (P, IGI)
  GO:0009908 flower development (P, IGI)
  GO:0010305 leaf vascular tissue pattern formation (P, IGI)
  GO:0048364 root development (P, IGI)
  GO:0048507 meristem development (P, IGI)
  GO:0009942 longitudinal axis specification (P, IMP)
  GO:0010051 xylem and phloem pattern formation (P, IMP)
  GO:0005515 protein binding (F, IPI)
  GO:0000976 transcription cis-regulatory region binding (F, IPI)
  GO:0042802 identical protein binding (F, IPI)
  GO:0003700 DNA-binding transcription factor activity (F, TAS)

Solvent-accessible surface area: 9918 Å² total; per-residue (Å²): 209,173,56,146,7,66,0,75,38,88,83,50,127,38,111,66,21,16,0,46,68,37,148,68,32,95,78,0,48,43,26,0,9,72,50,28,52,1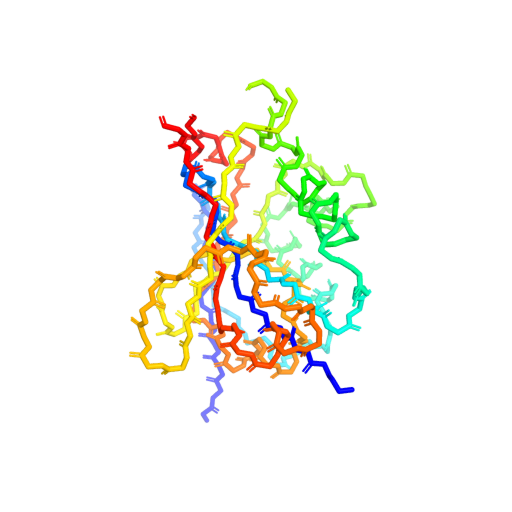4,118,32,65,17,42,92,129,148,79,48,25,55,43,6,4,3,34,4,144,126,78,29,48,3,27,4,32,32,3,58,32,137,110,0,29,58,33,8,120,36,2,94,0,2,24,64,98,35,22,120,145,81,22,166,110,78,19,72,9,16,0,16,14,48,24,16,22,24,26,46,34,8,20,0,106,127,45,152,51,46,110,54,8,41,92,23,10,43,106,41,10,33,97,43,52,163,120,138,136,86,38,76,27,9,9,40,18,155,127,46,86,107,72,99,23,37,117,42,92,31,100,113,0,11,94,25,4,96,54,1,87,10,67,118,103

B-factor: mean 81.02, std 24.06, range [21.9, 157.65]

Sequence (173 aa):
VRTYTDVQKTGSVGRSIDVTSFKDYEELKSAIESMFGLEGLLTHPQSSGWKLVYVDYESDVLLVGDDPWEEFVGSVRSIRILSPTEVQQMSEAAAFVKVSMDGAPYLRKIDLRMYKSYDELSNALSNMFSSFTMGSWDYVPSYENKDGNWMLVGDVPWPMFVDTAKRLRLMKG